Protein AF-0000000078790549 (afdb_homodimer)

Secondary structure (DSSP, 8-state):
-------EEEEEEE--TTS-HHHHHHHHHHHSTTEEEEEGGGGGEEES---SHHHHHHHHHHHHHHHHHHHH-TT--EEEEE----SHHHHHHHHHTS--TTEEEEEEEE---HHHHHHHHHHHHHTTS--TTHHHHHHHHGGGGGGSSSEEE--TT--HHHHHHHHHTTT-/-------EEEEEEE--TTS-HHHHHHHHHHHSTTEEEEEGGGGGEEES---SHHHHHHHHHHHHHHHHHHHH-TT--EEEEE----SHHHHHHHHHTS--TTEEEEEEEE---HHHHHHHHHHHHHTTS--TTHHHHHHHHGGGGGGSSSEEE--TT--HHHHHHHHHTTT-

Sequence (344 aa):
MEMTSVTKTLYLIGGPMGAGKTAVSEQLVKRLPQAVMLDGDWCWAMDPFVVNDATKAMVMDNIHHLLNAFIQAPDLINIVFCWVMDEQEIIDDVLGGLMLKNVQVVNVSLMPSAEKLKRNITADIHAGIRTADAIPKAIARLPKYTTVNSTKLDTTALVPAQTAAMISKLSHMEMTSVTKTLYLIGGPMGAGKTAVSEQLVKRLPQAVMLDGDWCWAMDPFVVNDATKAMVMDNIHHLLNAFIQAPDLINIVFCWVMDEQEIIDDVLGGLMLKNVQVVNVSLMPSAEKLKRNITADIHAGIRTADAIPKAIARLPKYTTVNSTKLDTTALVPAQTAAMISKLSH

pLDDT: mean 94.46, std 10.3, range [27.98, 98.94]

Solvent-accessible surface area (backbone atoms only — not comparable to full-atom values): 18366 Å² total; per-residue (Å²): 129,77,77,76,76,72,71,26,39,37,36,39,36,22,31,41,70,48,48,44,44,67,58,20,49,57,39,31,26,69,69,40,70,35,11,30,45,42,54,57,63,64,54,64,43,39,27,73,77,70,87,47,73,68,50,50,51,49,34,51,51,41,49,30,51,48,53,38,52,48,69,67,33,87,79,43,40,31,40,36,38,29,41,80,48,51,41,50,64,55,51,49,56,53,56,70,61,43,82,54,82,67,44,45,76,45,44,35,29,41,46,46,43,65,66,50,28,45,54,46,39,50,53,34,34,76,70,68,77,45,59,81,74,50,46,67,56,23,54,69,40,52,69,40,45,74,74,27,92,45,51,76,39,77,40,58,90,48,54,42,62,57,50,20,55,56,55,68,53,64,85,104,129,76,77,76,76,72,71,27,38,39,35,37,37,21,30,42,70,49,49,44,46,68,58,20,50,57,41,31,27,70,68,42,70,37,11,29,45,42,53,57,62,63,54,65,42,39,26,74,77,69,86,47,75,67,50,50,52,48,32,51,51,42,48,30,50,49,53,38,52,48,70,66,34,87,80,42,40,31,40,37,38,27,43,80,49,51,43,52,64,54,52,50,57,55,55,70,59,45,82,53,80,66,44,46,76,46,46,36,30,43,44,45,42,65,67,50,27,45,52,44,41,50,53,34,33,76,71,68,75,46,60,80,73,49,45,66,56,22,53,68,40,52,68,39,44,72,73,29,92,47,49,77,38,75,41,60,89,48,53,42,61,57,49,19,55,57,54,68,54,66,84,104

Organism: Lacticaseibacillus rhamnosus (strain LMS2-1) (NCBI:txid525361)

Nearest PDB structures (foldseek):
  2yvu-assembly1_A  TM=6.588E-01  e=3.754E-07  Aeropyrum pernix K1
  2yvu-assembly1_B  TM=6.763E-01  e=1.676E-06  Aeropyrum pernix K1
  3adb-assembly1_B  TM=7.154E-01  e=4.011E-06  Methanocaldococcus jannaschii DSM 2661
  4xrp-assembly1_D  TM=7.872E-01  e=1.791E-05  Capnocytophaga gingivalis ATCC 33624
  2ofw-assembly1_A  TM=6.366E-01  e=1.087E-05  Homo sapiens

Radius of gyration: 20.37 Å; Cα contacts (8 Å, |Δi|>4): 601; chains: 2; bounding box: 54×51×54 Å

Structure (mmCIF, N/CA/C/O backbone):
data_AF-0000000078790549-model_v1
#
loop_
_entity.id
_entity.type
_entity.pdbx_description
1 polymer 'Nucleotide kinase'
#
loop_
_atom_site.group_PDB
_atom_site.id
_atom_site.type_symbol
_atom_site.label_atom_id
_atom_site.label_alt_id
_atom_site.label_comp_id
_atom_site.label_asym_id
_atom_site.label_entity_id
_atom_site.label_seq_id
_atom_site.pdbx_PDB_ins_code
_atom_site.Cartn_x
_atom_site.Cartn_y
_atom_site.Cartn_z
_atom_site.occupancy
_atom_site.B_iso_or_equiv
_atom_site.auth_seq_id
_atom_site.auth_comp_id
_atom_site.auth_asym_id
_atom_site.auth_atom_id
_atom_site.pdbx_PDB_model_num
ATOM 1 N N . MET A 1 1 ? -30.297 21.5 -10.648 1 27.98 1 MET A N 1
ATOM 2 C CA . MET A 1 1 ? -29.875 21.109 -9.305 1 27.98 1 MET A CA 1
ATOM 3 C C . MET A 1 1 ? -28.359 21.109 -9.18 1 27.98 1 MET A C 1
ATOM 5 O O . MET A 1 1 ? -27.672 20.406 -9.922 1 27.98 1 MET A O 1
ATOM 9 N N . GLU A 1 2 ? -27.688 22.172 -8.859 1 36 2 GLU A N 1
ATOM 10 C CA . GLU A 1 2 ? -26.25 22.484 -8.859 1 36 2 GLU A CA 1
ATOM 11 C C . GLU A 1 2 ? -25.453 21.359 -8.195 1 36 2 GLU A C 1
ATOM 13 O O . GLU A 1 2 ? -25.75 20.969 -7.07 1 36 2 GLU A O 1
ATOM 18 N N . MET A 1 3 ? -25.078 20.312 -8.758 1 39.81 3 MET A N 1
ATOM 19 C CA . MET A 1 3 ? -24.375 19.219 -8.102 1 39.81 3 MET A CA 1
ATOM 20 C C . MET A 1 3 ? -23.5 19.75 -6.969 1 39.81 3 MET A C 1
ATOM 22 O O . MET A 1 3 ? -22.562 20.516 -7.207 1 39.81 3 MET A O 1
ATOM 26 N N . THR A 1 4 ? -23.891 20.297 -5.891 1 45.5 4 THR A N 1
ATOM 27 C CA . THR A 1 4 ? -23.219 20.906 -4.75 1 45.5 4 THR A CA 1
ATOM 28 C C . THR A 1 4 ? -21.844 20.281 -4.52 1 45.5 4 THR A C 1
ATOM 30 O O . THR A 1 4 ? -21.75 19.094 -4.191 1 45.5 4 THR A O 1
ATOM 33 N N . SER A 1 5 ? -20.797 20.594 -5.359 1 61.81 5 SER A N 1
ATOM 34 C CA . SER A 1 5 ? -19.422 20.109 -5.449 1 61.81 5 SER A CA 1
ATOM 35 C C . SER A 1 5 ? -18.781 20.016 -4.066 1 61.81 5 SER A C 1
ATOM 37 O O . SER A 1 5 ? -18.625 21.031 -3.379 1 61.81 5 SER A O 1
ATOM 39 N N . VAL A 1 6 ? -19.094 18.953 -3.307 1 72.56 6 VAL A N 1
ATOM 40 C CA . VAL A 1 6 ? -18.578 18.719 -1.962 1 72.56 6 VAL A CA 1
ATOM 41 C C . VAL A 1 6 ? -17.078 19 -1.917 1 72.56 6 VAL A C 1
ATOM 43 O O . VAL A 1 6 ? -16.328 18.531 -2.773 1 72.56 6 VAL A O 1
ATOM 46 N N . THR A 1 7 ? -16.766 20.047 -1.111 1 90.62 7 THR A N 1
ATOM 47 C CA . THR A 1 7 ? -15.359 20.344 -0.915 1 90.62 7 THR A CA 1
ATOM 48 C C . THR A 1 7 ? -14.633 19.156 -0.296 1 90.62 7 THR A C 1
ATOM 50 O O . THR A 1 7 ? -15.094 18.594 0.706 1 90.62 7 THR A O 1
ATOM 53 N N . LYS A 1 8 ? -13.617 18.688 -0.986 1 96.69 8 LYS A N 1
ATOM 54 C CA . LYS A 1 8 ? -12.82 17.578 -0.473 1 96.69 8 LYS A CA 1
ATOM 55 C C . LYS A 1 8 ? -11.617 18.078 0.309 1 96.69 8 LYS A C 1
ATOM 57 O O . LYS A 1 8 ? -11.234 19.25 0.191 1 96.69 8 LYS A O 1
ATOM 62 N N . THR A 1 9 ? -11.102 17.297 1.177 1 98.25 9 THR A N 1
ATOM 63 C CA . THR A 1 9 ? -9.914 17.641 1.954 1 98.25 9 THR A CA 1
ATOM 64 C C . THR A 1 9 ? -8.797 16.641 1.715 1 98.25 9 THR A C 1
ATOM 66 O O . THR A 1 9 ? -9.031 15.422 1.726 1 98.25 9 THR A O 1
ATOM 69 N N . LEU A 1 10 ? -7.621 17.109 1.41 1 98.69 10 LEU A N 1
ATOM 70 C CA . LEU A 1 10 ? -6.391 16.328 1.332 1 98.69 10 LEU A CA 1
ATOM 71 C C . LEU A 1 10 ? -5.516 16.562 2.557 1 98.69 10 LEU A C 1
ATOM 73 O O . LEU A 1 10 ? -5.086 17.688 2.807 1 98.69 10 LEU A O 1
ATOM 77 N N . TYR A 1 11 ? -5.293 15.523 3.318 1 98.88 11 TYR A N 1
ATOM 78 C CA . TYR A 1 11 ? -4.391 15.578 4.465 1 98.88 11 TYR A CA 1
ATOM 79 C C . TYR A 1 11 ? -3.012 15.047 4.094 1 98.88 11 TYR A C 1
ATOM 81 O O . TYR A 1 11 ? -2.873 13.891 3.676 1 98.88 11 TYR A O 1
ATOM 89 N N . LEU A 1 12 ? -2.043 15.867 4.188 1 98.88 12 LEU A N 1
ATOM 90 C CA . LEU A 1 12 ? -0.652 15.445 4.078 1 98.88 12 LEU A CA 1
ATOM 91 C C . LEU A 1 12 ? -0.05 15.188 5.453 1 98.88 12 LEU A C 1
ATOM 93 O O . LEU A 1 12 ? 0.019 16.094 6.285 1 98.88 12 LEU A O 1
ATOM 97 N N . ILE A 1 13 ? 0.341 13.961 5.684 1 98.88 13 ILE A N 1
ATOM 98 C CA . ILE A 1 13 ? 0.918 13.578 6.965 1 98.88 13 ILE A CA 1
ATOM 99 C C . ILE A 1 13 ? 2.406 13.281 6.797 1 98.88 13 ILE A C 1
ATOM 101 O O . ILE A 1 13 ? 2.783 12.219 6.289 1 98.88 13 ILE A O 1
ATOM 105 N N . GLY A 1 14 ? 3.215 14.219 7.242 1 98.69 14 GLY A N 1
ATOM 106 C CA . GLY A 1 14 ? 4.66 14.07 7.172 1 98.69 14 GLY A CA 1
ATOM 107 C C . GLY A 1 14 ? 5.297 13.758 8.508 1 98.69 14 GLY A C 1
ATOM 108 O O . GLY A 1 14 ? 4.633 13.82 9.547 1 98.69 14 GLY A O 1
ATOM 109 N N . GLY A 1 15 ? 6.535 13.406 8.547 1 98.19 15 GLY A N 1
ATOM 110 C CA . GLY A 1 15 ? 7.355 13.062 9.695 1 98.19 15 GLY A CA 1
ATOM 111 C C . GLY A 1 15 ? 8.438 12.047 9.367 1 98.19 15 GLY A C 1
ATOM 112 O O . GLY A 1 15 ? 8.375 11.375 8.336 1 98.19 15 GLY A O 1
ATOM 113 N N . PRO A 1 16 ? 9.43 11.992 10.219 1 97 16 PRO A N 1
ATOM 114 C CA . PRO A 1 16 ? 10.492 11.016 9.969 1 97 16 PRO A CA 1
ATOM 115 C C . PRO A 1 16 ? 10.023 9.578 10.164 1 97 16 PRO A C 1
ATOM 117 O O . PRO A 1 16 ? 8.898 9.344 10.617 1 97 16 PRO A O 1
ATOM 120 N N . MET A 1 17 ? 10.945 8.664 9.672 1 94.69 17 MET A N 1
ATOM 121 C CA . MET A 1 17 ? 10.688 7.254 9.953 1 94.69 17 MET A CA 1
ATOM 122 C C . MET A 1 17 ? 10.484 7.027 11.445 1 94.69 17 MET A C 1
ATOM 124 O O . MET A 1 17 ? 11.219 7.578 12.266 1 94.69 17 MET A O 1
ATOM 128 N N . GLY A 1 18 ? 9.461 6.242 11.805 1 94.81 18 GLY A N 1
ATOM 129 C CA . GLY A 1 18 ? 9.227 5.961 13.211 1 94.81 18 GLY A CA 1
ATOM 130 C C . GLY A 1 18 ? 8.312 6.969 13.883 1 94.81 18 GLY A C 1
ATOM 131 O O . GLY A 1 18 ? 7.93 6.793 15.039 1 94.81 18 GLY A O 1
ATOM 132 N N . ALA A 1 19 ? 7.91 8.031 13.164 1 97.44 19 ALA A N 1
ATOM 133 C CA . ALA A 1 19 ? 7.105 9.102 13.75 1 97.44 19 ALA A CA 1
ATOM 134 C C . ALA A 1 19 ? 5.652 8.664 13.922 1 97.44 19 ALA A C 1
ATOM 136 O O . ALA A 1 19 ? 4.867 9.336 14.586 1 97.44 19 ALA A O 1
ATOM 137 N N . GLY A 1 20 ? 5.23 7.535 13.289 1 96.75 20 GLY A N 1
ATOM 138 C CA . GLY A 1 20 ? 3.871 7.035 13.43 1 96.75 20 GLY A CA 1
ATOM 139 C C . GLY A 1 20 ? 2.959 7.477 12.297 1 96.75 20 GLY A C 1
ATOM 140 O O . GLY A 1 20 ? 1.736 7.48 12.445 1 96.75 20 GLY A O 1
ATOM 141 N N . LYS A 1 21 ? 3.492 7.879 11.164 1 98.06 21 LYS A N 1
ATOM 142 C CA . LYS A 1 21 ? 2.711 8.391 10.039 1 98.06 21 LYS A CA 1
ATOM 143 C C . LYS A 1 21 ? 1.645 7.391 9.609 1 98.06 21 LYS A C 1
ATOM 145 O O . LYS A 1 21 ? 0.466 7.734 9.5 1 98.06 21 LYS A O 1
ATOM 150 N N . THR A 1 22 ? 2.109 6.137 9.367 1 96.69 22 THR A N 1
ATOM 151 C CA . THR A 1 22 ? 1.198 5.098 8.898 1 96.69 22 THR A CA 1
ATOM 152 C C . THR A 1 22 ? 0.121 4.812 9.938 1 96.69 22 THR A C 1
ATOM 154 O O . THR A 1 22 ? -1.069 4.793 9.617 1 96.69 22 THR A O 1
ATOM 157 N N . ALA A 1 23 ? 0.497 4.629 11.195 1 95.88 23 ALA A N 1
ATOM 158 C CA . ALA A 1 23 ? -0.445 4.332 12.266 1 95.88 23 ALA A CA 1
ATOM 159 C C . ALA A 1 23 ? -1.456 5.465 12.438 1 95.88 23 ALA A C 1
ATOM 161 O O . ALA A 1 23 ? -2.656 5.215 12.578 1 95.88 23 ALA A O 1
ATOM 162 N N . VAL A 1 24 ? -0.973 6.723 12.422 1 98.44 24 VAL A N 1
ATOM 163 C CA . VAL A 1 24 ? -1.846 7.887 12.562 1 98.44 24 VAL A CA 1
ATOM 164 C C . VAL A 1 24 ? -2.801 7.961 11.375 1 98.44 24 VAL A C 1
ATOM 166 O O . VAL A 1 24 ? -3.996 8.211 11.547 1 98.44 24 VAL A O 1
ATOM 169 N N . SER A 1 25 ? -2.314 7.789 10.18 1 98.69 25 SER A N 1
ATOM 170 C CA . SER A 1 25 ? -3.137 7.848 8.977 1 98.69 25 SER A CA 1
ATOM 171 C C . SER A 1 25 ? -4.238 6.793 9.008 1 98.69 25 SER A C 1
ATOM 173 O O . SER A 1 25 ? -5.375 7.062 8.602 1 98.69 25 SER A O 1
ATOM 175 N N . GLU A 1 26 ? -3.865 5.586 9.469 1 97.06 26 GLU A N 1
ATOM 176 C CA . GLU A 1 26 ? -4.852 4.52 9.602 1 97.06 26 GLU A CA 1
ATOM 177 C C . GLU A 1 26 ? -5.977 4.918 10.547 1 97.06 26 GLU A C 1
ATOM 179 O O . GLU A 1 26 ? -7.152 4.664 10.273 1 97.06 26 GLU A O 1
ATOM 184 N N . GLN A 1 27 ? -5.641 5.527 11.664 1 97.5 27 GLN A N 1
ATOM 185 C CA . GLN A 1 27 ? -6.645 5.992 12.609 1 97.5 27 GLN A CA 1
ATOM 186 C C . GLN A 1 27 ? -7.457 7.148 12.031 1 97.5 27 GLN A C 1
ATOM 188 O O . GLN A 1 27 ? -8.656 7.25 12.273 1 97.5 27 GLN A O 1
ATOM 193 N N . LEU A 1 28 ? -6.793 8.031 11.289 1 98.5 28 LEU A N 1
ATOM 194 C CA . LEU A 1 28 ? -7.461 9.18 10.695 1 98.5 28 LEU A CA 1
ATOM 195 C C . LEU A 1 28 ? -8.531 8.742 9.703 1 98.5 28 LEU A C 1
ATOM 197 O O . LEU A 1 28 ? -9.641 9.281 9.703 1 98.5 28 LEU A O 1
ATOM 201 N N . VAL A 1 29 ? -8.227 7.762 8.867 1 98.12 29 VAL A N 1
ATOM 202 C CA . VAL A 1 29 ? -9.148 7.25 7.859 1 98.12 29 VAL A CA 1
ATOM 203 C C . VAL A 1 29 ? -10.383 6.668 8.547 1 98.12 29 VAL A C 1
ATOM 205 O O . VAL A 1 29 ? -11.5 6.785 8.031 1 98.12 29 VAL A O 1
ATOM 208 N N . LYS A 1 30 ? -10.203 6.066 9.68 1 96.25 30 LYS A N 1
ATOM 209 C CA . LYS A 1 30 ? -11.328 5.504 10.422 1 96.25 30 LYS A CA 1
ATOM 210 C C . LYS A 1 30 ? -12.188 6.605 11.031 1 96.25 30 LYS A C 1
ATOM 212 O O . LYS A 1 30 ? -13.383 6.414 11.258 1 96.25 30 LYS A O 1
ATOM 217 N N . ARG A 1 31 ? -11.594 7.703 11.289 1 97.25 31 ARG A N 1
ATOM 218 C CA . ARG A 1 31 ? -12.25 8.797 12 1 97.25 31 ARG A CA 1
ATOM 219 C C . ARG A 1 31 ? -12.984 9.711 11.023 1 97.25 31 ARG A C 1
ATOM 221 O O . ARG A 1 31 ? -14.039 10.258 11.359 1 97.25 31 ARG A O 1
ATOM 228 N N . LEU A 1 32 ? -12.508 9.969 9.844 1 97.94 32 LEU A N 1
ATOM 229 C CA . LEU A 1 32 ? -13.055 10.898 8.859 1 97.94 32 LEU A CA 1
ATOM 230 C C . LEU A 1 32 ? -14.117 10.219 8 1 97.94 32 LEU A C 1
ATOM 232 O O . LEU A 1 32 ? -14 9.039 7.676 1 97.94 32 LEU A O 1
ATOM 236 N N . PRO A 1 33 ? -15.125 10.938 7.684 1 96.75 33 PRO A N 1
ATOM 237 C CA . PRO A 1 33 ? -16.141 10.352 6.797 1 96.75 33 PRO A CA 1
ATOM 238 C C . PRO A 1 33 ? -15.609 10.102 5.387 1 96.75 33 PRO A C 1
ATOM 240 O O . PRO A 1 33 ? -14.914 10.953 4.824 1 96.75 33 PRO A O 1
ATOM 243 N N . GLN A 1 34 ? -15.945 8.938 4.754 1 97.62 34 GLN A N 1
ATOM 244 C CA . GLN A 1 34 ? -15.633 8.625 3.365 1 97.62 34 GLN A CA 1
ATOM 245 C C . GLN A 1 34 ? -14.172 8.914 3.053 1 97.62 34 GLN A C 1
ATOM 247 O O . GLN A 1 34 ? -13.867 9.742 2.188 1 97.62 34 GLN A O 1
ATOM 252 N N . ALA A 1 35 ? -13.289 8.219 3.729 1 98.69 35 ALA A N 1
ATOM 253 C CA . ALA A 1 35 ? -11.859 8.539 3.678 1 98.69 35 ALA A CA 1
ATOM 254 C C . ALA A 1 35 ? -11.07 7.426 2.998 1 98.69 35 ALA A C 1
ATOM 256 O O . ALA A 1 35 ? -11.523 6.277 2.943 1 98.69 35 ALA A O 1
ATOM 257 N N . VAL A 1 36 ? -9.961 7.746 2.479 1 98.81 36 VAL A N 1
ATOM 258 C CA . VAL A 1 36 ? -9.016 6.82 1.864 1 98.81 36 VAL A CA 1
ATOM 259 C C . VAL A 1 36 ? -7.586 7.238 2.207 1 98.81 36 VAL A C 1
ATOM 261 O O . VAL A 1 36 ? -7.312 8.422 2.43 1 98.81 36 VAL A O 1
ATOM 264 N N . MET A 1 37 ? -6.699 6.27 2.289 1 98.75 37 MET A N 1
ATOM 265 C CA . MET A 1 37 ? -5.312 6.641 2.547 1 98.75 37 MET A CA 1
ATOM 266 C C . MET A 1 37 ? -4.398 6.129 1.439 1 98.75 37 MET A C 1
ATOM 268 O O . MET A 1 37 ? -4.707 5.133 0.782 1 98.75 37 MET A O 1
ATOM 272 N N . LEU A 1 38 ? -3.33 6.805 1.226 1 98.94 38 LEU A N 1
ATOM 273 C CA . LEU A 1 38 ? -2.184 6.398 0.42 1 98.94 38 LEU A CA 1
ATOM 274 C C . LEU A 1 38 ? -0.883 6.59 1.19 1 98.94 38 LEU A C 1
ATOM 276 O O . LEU A 1 38 ? -0.629 7.672 1.729 1 98.94 38 LEU A O 1
ATOM 280 N N . ASP A 1 39 ? -0.145 5.566 1.369 1 98.75 39 ASP A N 1
ATOM 281 C CA . ASP A 1 39 ? 1.229 5.648 1.854 1 98.75 39 ASP A CA 1
ATOM 282 C C . ASP A 1 39 ? 2.219 5.715 0.691 1 98.75 39 ASP A C 1
ATOM 284 O O . ASP A 1 39 ? 2.254 4.82 -0.154 1 98.75 39 ASP A O 1
ATOM 288 N N . GLY A 1 40 ? 2.98 6.738 0.618 1 98.69 40 GLY A N 1
ATOM 289 C CA . GLY A 1 40 ? 3.904 6.941 -0.487 1 98.69 40 GLY A CA 1
ATOM 290 C C . GLY A 1 40 ? 4.84 5.77 -0.706 1 98.69 40 GLY A C 1
ATOM 291 O O . GLY A 1 40 ? 5.285 5.523 -1.829 1 98.69 40 GLY A O 1
ATOM 292 N N . ASP A 1 41 ? 5.16 5.035 0.333 1 97.06 41 ASP A N 1
ATOM 293 C CA . ASP A 1 41 ? 6.066 3.893 0.246 1 97.06 41 ASP A CA 1
ATOM 294 C C . ASP A 1 41 ? 5.453 2.768 -0.584 1 97.06 41 ASP A C 1
ATOM 296 O O . ASP A 1 41 ? 6.176 1.954 -1.164 1 97.06 41 ASP A O 1
ATOM 300 N N . TRP A 1 42 ? 4.082 2.68 -0.61 1 98.19 42 TRP A N 1
ATOM 301 C CA . TRP A 1 42 ? 3.387 1.643 -1.364 1 98.19 42 TRP A CA 1
ATOM 302 C C . TRP A 1 42 ? 3.619 1.809 -2.861 1 98.19 42 TRP A C 1
ATOM 304 O O . TRP A 1 42 ? 3.43 0.866 -3.635 1 98.19 42 TRP A O 1
ATOM 314 N N . CYS A 1 43 ? 4.043 2.965 -3.266 1 98.75 43 CYS A N 1
ATOM 315 C CA . CYS A 1 43 ? 4.082 3.312 -4.68 1 98.75 43 CYS A CA 1
ATOM 316 C C . CYS A 1 43 ? 5.391 2.857 -5.316 1 98.75 43 CYS A C 1
ATOM 318 O O . CYS A 1 43 ? 5.566 2.965 -6.531 1 98.75 43 CYS A O 1
ATOM 320 N N . TRP A 1 44 ? 6.32 2.373 -4.555 1 98.06 44 TRP A N 1
ATOM 321 C CA . TRP A 1 44 ? 7.594 1.854 -5.043 1 98.06 44 TRP A CA 1
ATOM 322 C C . TRP A 1 44 ? 8.203 0.878 -4.043 1 98.06 44 TRP A C 1
ATOM 324 O O . TRP A 1 44 ? 9.375 1.003 -3.68 1 98.06 44 TRP A O 1
ATOM 334 N N . ALA A 1 45 ? 7.453 -0.067 -3.543 1 97.75 45 ALA A N 1
ATOM 335 C CA . ALA A 1 45 ? 7.883 -1.08 -2.582 1 97.75 45 ALA A CA 1
ATOM 336 C C . ALA A 1 45 ? 8.836 -2.082 -3.23 1 97.75 45 ALA A C 1
ATOM 338 O O . ALA A 1 45 ? 8.453 -3.229 -3.484 1 97.75 45 ALA A O 1
ATOM 339 N N . MET A 1 46 ? 10.078 -1.734 -3.432 1 97.94 46 MET A N 1
ATOM 340 C CA . MET A 1 46 ? 11.039 -2.51 -4.207 1 97.94 46 MET A CA 1
ATOM 341 C C . MET A 1 46 ? 12.211 -2.957 -3.336 1 97.94 46 MET A C 1
ATOM 343 O O . MET A 1 46 ? 12.445 -2.389 -2.27 1 97.94 46 MET A O 1
ATOM 347 N N . ASP A 1 47 ? 12.883 -3.926 -3.801 1 96.81 47 ASP A N 1
ATOM 348 C CA . ASP A 1 47 ? 14.109 -4.438 -3.195 1 96.81 47 ASP A CA 1
ATOM 349 C C . ASP A 1 47 ? 15.078 -4.934 -4.262 1 96.81 47 ASP A C 1
ATOM 351 O O . ASP A 1 47 ? 14.727 -5.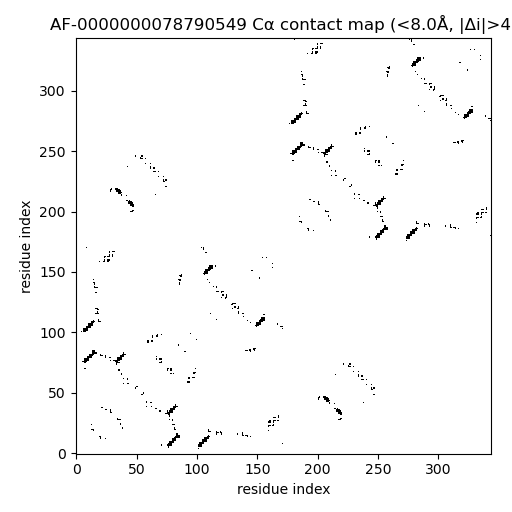781 -5.086 1 96.81 47 ASP A O 1
ATOM 355 N N . PRO A 1 48 ? 16.266 -4.414 -4.281 1 96.38 48 PRO A N 1
ATOM 356 C CA . PRO A 1 48 ? 16.781 -3.328 -3.443 1 96.38 48 PRO A CA 1
ATOM 357 C C . PRO A 1 48 ? 16.078 -1.998 -3.695 1 96.38 48 PRO A C 1
ATOM 359 O O . PRO A 1 48 ? 15.562 -1.771 -4.793 1 96.38 48 PRO A O 1
ATOM 362 N N . PHE A 1 49 ? 16.125 -1.219 -2.734 1 94.38 49 PHE A N 1
ATOM 363 C CA . PHE A 1 49 ? 15.562 0.12 -2.859 1 94.38 49 PHE A CA 1
ATOM 364 C C . PHE A 1 49 ? 16.516 1.042 -3.607 1 94.38 49 PHE A C 1
ATOM 366 O O . PHE A 1 49 ? 17.562 1.416 -3.08 1 94.38 49 PHE A O 1
ATOM 373 N N . VAL A 1 50 ? 16.156 1.462 -4.75 1 95.38 50 VAL A N 1
ATOM 374 C CA . VAL A 1 50 ? 17.016 2.262 -5.625 1 95.38 50 VAL A CA 1
ATOM 375 C C . VAL A 1 50 ? 16.406 3.652 -5.801 1 95.38 50 VAL A C 1
ATOM 377 O O . VAL A 1 50 ? 15.266 3.789 -6.234 1 95.38 50 VAL A O 1
ATOM 380 N N . VAL A 1 51 ? 17.203 4.672 -5.484 1 95.38 51 VAL A N 1
ATOM 381 C CA . VAL A 1 51 ? 16.766 6.055 -5.664 1 95.38 51 VAL A CA 1
ATOM 382 C C . VAL A 1 51 ? 17.609 6.727 -6.742 1 95.38 51 VAL A C 1
ATOM 384 O O . VAL A 1 51 ? 18.797 7.023 -6.516 1 95.38 51 VAL A O 1
ATOM 387 N N . ASN A 1 52 ? 17.094 6.891 -7.836 1 97.12 52 ASN A N 1
ATOM 388 C CA . ASN A 1 52 ? 17.672 7.621 -8.961 1 97.12 52 ASN A CA 1
ATOM 389 C C . ASN A 1 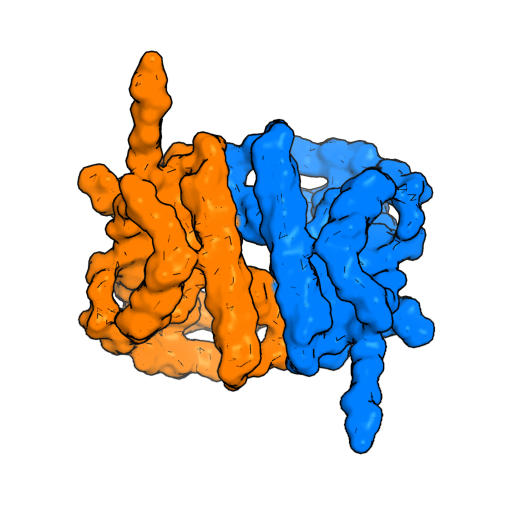52 ? 16.609 8.406 -9.727 1 97.12 52 ASN A C 1
ATOM 391 O O . ASN A 1 52 ? 15.445 8.453 -9.312 1 97.12 52 ASN A O 1
ATOM 395 N N . ASP A 1 53 ? 17.016 9.133 -10.758 1 96.69 53 ASP A N 1
ATOM 396 C CA . ASP A 1 53 ? 16.078 10.016 -11.461 1 96.69 53 ASP A CA 1
ATOM 397 C C . ASP A 1 53 ? 14.883 9.234 -12 1 96.69 53 ASP A C 1
ATOM 399 O O . ASP A 1 53 ? 13.742 9.688 -11.898 1 96.69 53 ASP A O 1
ATOM 403 N N . ALA A 1 54 ? 15.133 8.055 -12.484 1 96.62 54 ALA A N 1
ATOM 404 C CA . ALA A 1 54 ? 14.07 7.246 -13.078 1 96.62 54 ALA A CA 1
ATOM 405 C C . ALA A 1 54 ? 13.07 6.793 -12.016 1 96.62 54 ALA A C 1
ATOM 407 O O . ALA A 1 54 ? 11.859 6.914 -12.203 1 96.62 54 ALA A O 1
ATOM 408 N N . THR A 1 55 ? 13.594 6.281 -10.906 1 97.56 55 THR A N 1
ATOM 409 C CA . THR A 1 55 ? 12.703 5.781 -9.875 1 97.56 55 THR A CA 1
ATOM 410 C C . THR A 1 55 ? 11.984 6.934 -9.18 1 97.56 55 THR A C 1
ATOM 412 O O . THR A 1 55 ? 10.836 6.793 -8.75 1 97.56 55 THR A O 1
ATOM 415 N N . LYS A 1 56 ? 12.602 8.086 -9.062 1 97.5 56 LYS A N 1
ATOM 416 C CA . LYS A 1 56 ? 11.945 9.266 -8.516 1 97.5 56 LYS A CA 1
ATOM 417 C C . LYS A 1 56 ? 10.773 9.703 -9.398 1 97.5 56 LYS A C 1
ATOM 419 O O . LYS A 1 56 ? 9.695 10.008 -8.891 1 97.5 56 LYS A O 1
ATOM 424 N N . ALA A 1 57 ? 11.039 9.734 -10.641 1 97.94 57 ALA A N 1
ATOM 425 C CA . ALA A 1 57 ? 9.977 10.102 -11.57 1 97.94 57 ALA A CA 1
ATOM 426 C C . ALA A 1 57 ? 8.82 9.109 -11.508 1 97.94 57 ALA A C 1
ATOM 428 O O . ALA A 1 57 ? 7.652 9.508 -11.508 1 97.94 57 ALA A O 1
ATOM 429 N N . MET A 1 58 ? 9.133 7.867 -11.445 1 98.25 58 MET A N 1
ATOM 430 C CA . MET A 1 58 ? 8.125 6.812 -11.391 1 98.25 58 MET A CA 1
ATOM 431 C C . MET A 1 58 ? 7.246 6.965 -10.148 1 98.25 58 MET A C 1
ATOM 433 O O . MET A 1 58 ? 6.02 6.969 -10.25 1 98.25 58 MET A O 1
ATOM 437 N N . VAL A 1 59 ? 7.887 7.066 -9.023 1 98.62 59 VAL A N 1
ATOM 438 C CA . VAL A 1 59 ? 7.113 7.109 -7.785 1 98.62 59 VAL A CA 1
ATOM 439 C C . VAL A 1 59 ? 6.25 8.367 -7.758 1 98.62 59 VAL A C 1
ATOM 441 O O . VAL A 1 59 ? 5.105 8.336 -7.297 1 98.62 59 VAL A O 1
ATOM 444 N N . MET A 1 60 ? 6.746 9.484 -8.195 1 98.69 60 MET A N 1
ATOM 445 C CA . MET A 1 60 ? 5.957 10.719 -8.219 1 98.69 60 MET A CA 1
ATOM 446 C C . MET A 1 60 ? 4.758 10.578 -9.148 1 98.69 60 MET A C 1
ATOM 448 O O . MET A 1 60 ? 3.65 11 -8.812 1 98.69 60 MET A O 1
ATOM 452 N N . ASP A 1 61 ? 4.984 9.977 -10.281 1 98.81 61 ASP A N 1
ATOM 453 C CA . ASP A 1 61 ? 3.893 9.734 -11.219 1 98.81 61 ASP A CA 1
ATOM 454 C C . ASP A 1 61 ? 2.846 8.805 -10.609 1 98.81 61 ASP A C 1
ATOM 456 O O . ASP A 1 61 ? 1.644 9.023 -10.781 1 98.81 61 ASP A O 1
ATOM 460 N N . ASN A 1 62 ? 3.281 7.75 -9.969 1 98.88 62 ASN A N 1
ATOM 461 C CA . ASN A 1 62 ? 2.377 6.832 -9.289 1 98.88 62 ASN A CA 1
ATOM 462 C C . ASN A 1 62 ? 1.552 7.547 -8.219 1 98.88 62 ASN A C 1
ATOM 464 O O . ASN A 1 62 ? 0.335 7.367 -8.148 1 98.88 62 ASN A O 1
ATOM 468 N N . ILE A 1 63 ? 2.209 8.383 -7.406 1 98.94 63 ILE A N 1
ATOM 469 C CA . ILE A 1 63 ? 1.554 9.141 -6.348 1 98.94 63 ILE A CA 1
ATOM 470 C C . ILE A 1 63 ? 0.52 10.094 -6.953 1 98.94 63 ILE A C 1
ATOM 472 O O . ILE A 1 63 ? -0.628 10.133 -6.504 1 98.94 63 ILE A O 1
ATOM 476 N N . HIS A 1 64 ? 0.918 10.805 -7.984 1 98.94 64 HIS A N 1
ATOM 477 C CA . HIS A 1 64 ? -0.004 11.727 -8.633 1 98.94 64 HIS A CA 1
ATOM 478 C C . HIS A 1 64 ? -1.233 10.992 -9.164 1 98.94 64 HIS A C 1
ATOM 480 O O . HIS A 1 64 ? -2.361 11.461 -8.992 1 98.94 64 HIS A O 1
ATOM 486 N N . HIS A 1 65 ? -1.006 9.891 -9.797 1 98.88 65 HIS A N 1
ATOM 487 C CA . HIS A 1 65 ? -2.123 9.156 -10.375 1 98.88 65 HIS A CA 1
ATOM 488 C C . HIS A 1 65 ? -3.109 8.711 -9.297 1 98.88 65 HIS A C 1
ATOM 490 O O . HIS A 1 65 ? -4.312 8.961 -9.406 1 98.88 65 HIS A O 1
ATOM 496 N N . LEU A 1 66 ? -2.602 8.086 -8.289 1 98.88 66 LEU A N 1
ATOM 497 C CA . LEU A 1 66 ? -3.473 7.547 -7.25 1 98.88 66 LEU A CA 1
ATOM 498 C C . LEU A 1 66 ? -4.203 8.664 -6.512 1 98.88 66 LEU A C 1
ATOM 500 O O . LEU A 1 66 ? -5.414 8.586 -6.297 1 98.88 66 LEU A O 1
ATOM 504 N N . LEU A 1 67 ? -3.502 9.695 -6.105 1 98.88 67 LEU A N 1
ATOM 505 C CA . LEU A 1 67 ? -4.137 10.789 -5.383 1 98.88 67 LEU A CA 1
ATOM 506 C C . LEU A 1 67 ? -5.188 11.477 -6.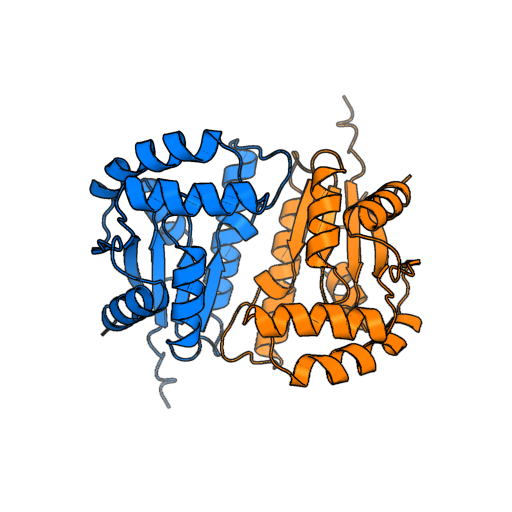25 1 98.88 67 LEU A C 1
ATOM 508 O O . LEU A 1 67 ? -6.273 11.812 -5.766 1 98.88 67 LEU A O 1
ATOM 512 N N . ASN A 1 68 ? -4.906 11.703 -7.52 1 98.81 68 ASN A N 1
ATOM 513 C CA . ASN A 1 68 ? -5.902 12.305 -8.406 1 98.81 68 ASN A CA 1
ATOM 514 C C . ASN A 1 68 ? -7.117 11.391 -8.57 1 98.81 68 ASN A C 1
ATOM 516 O O . ASN A 1 68 ? -8.25 11.867 -8.648 1 98.81 68 ASN A O 1
ATOM 520 N N . ALA A 1 69 ? -6.863 10.078 -8.695 1 98.69 69 ALA A N 1
ATOM 521 C CA . ALA A 1 69 ? -7.977 9.133 -8.766 1 98.69 69 ALA A CA 1
ATOM 522 C C . ALA A 1 69 ? -8.875 9.25 -7.535 1 98.69 69 ALA A C 1
ATOM 524 O O . ALA A 1 69 ? -10.102 9.266 -7.652 1 98.69 69 ALA A O 1
ATOM 525 N N . PHE A 1 70 ? -8.258 9.367 -6.352 1 98.62 70 PHE A N 1
ATOM 526 C CA . PHE A 1 70 ? -9.008 9.492 -5.109 1 98.62 70 PHE A CA 1
ATOM 527 C C . PHE A 1 70 ? -9.758 10.82 -5.062 1 98.62 70 PHE A C 1
ATOM 529 O O . PHE A 1 70 ? -10.922 10.867 -4.66 1 98.62 70 PHE A O 1
ATOM 536 N N . ILE A 1 71 ? -9.094 11.875 -5.434 1 97.94 71 ILE A N 1
ATOM 537 C CA . ILE A 1 71 ? -9.68 13.211 -5.422 1 97.94 71 ILE A CA 1
ATOM 538 C C . ILE A 1 71 ? -10.891 13.258 -6.352 1 97.94 71 ILE A C 1
ATOM 540 O O . ILE A 1 71 ? -11.898 13.898 -6.043 1 97.94 71 ILE A O 1
ATOM 544 N N . GLN A 1 72 ? -10.867 12.539 -7.434 1 97 72 GLN A N 1
ATOM 545 C CA . GLN A 1 72 ? -11.93 12.602 -8.438 1 97 72 GLN A CA 1
ATOM 546 C C . GLN A 1 72 ? -13.047 11.609 -8.109 1 97 72 GLN A C 1
ATOM 548 O O . GLN A 1 72 ? -14.133 11.688 -8.68 1 97 72 GLN A O 1
ATOM 553 N N . ALA A 1 73 ? -12.781 10.648 -7.262 1 96.31 73 ALA A N 1
ATOM 554 C CA . ALA A 1 73 ? -13.758 9.609 -6.953 1 96.31 73 ALA A CA 1
ATOM 555 C C . ALA A 1 73 ? -14.969 10.195 -6.23 1 96.31 73 ALA A C 1
ATOM 557 O O . ALA A 1 73 ? -14.828 10.852 -5.195 1 96.31 73 ALA A O 1
ATOM 558 N N . PRO A 1 74 ? -16.141 9.93 -6.711 1 93.56 74 PRO A N 1
ATOM 559 C CA . PRO A 1 74 ? -17.344 10.539 -6.129 1 93.56 74 PRO A CA 1
ATOM 560 C C . PRO A 1 74 ? -17.625 10.031 -4.715 1 93.56 74 PRO A C 1
ATOM 562 O O . PRO A 1 74 ? -18.234 10.75 -3.91 1 93.56 74 PRO A O 1
ATOM 565 N N . ASP A 1 75 ? -17.156 8.883 -4.363 1 93.94 75 ASP A N 1
ATOM 566 C CA . ASP A 1 75 ? -17.469 8.258 -3.084 1 93.94 75 ASP A CA 1
ATOM 567 C C . ASP A 1 75 ? -16.5 8.695 -1.998 1 93.94 75 ASP A C 1
ATOM 569 O O . ASP A 1 75 ? -16.656 8.336 -0.829 1 93.94 75 ASP A O 1
ATOM 573 N N . LEU A 1 76 ? -15.547 9.547 -2.348 1 97.12 76 LEU A N 1
ATOM 574 C CA . LEU A 1 76 ? -14.5 9.914 -1.402 1 97.12 76 LEU A CA 1
ATOM 575 C C . LEU A 1 76 ? -14.523 11.414 -1.128 1 97.12 76 LEU A C 1
ATOM 577 O O . LEU A 1 76 ? -14.68 12.219 -2.051 1 97.12 76 LEU A O 1
ATOM 581 N N . ILE A 1 77 ? -14.398 11.75 0.158 1 97.25 77 ILE A N 1
ATOM 582 C CA . ILE A 1 77 ? -14.406 13.141 0.584 1 97.25 77 ILE A CA 1
ATOM 583 C C . ILE A 1 77 ? -13.062 13.5 1.222 1 97.25 77 ILE A C 1
ATOM 585 O O . ILE A 1 77 ? -12.539 14.594 1.014 1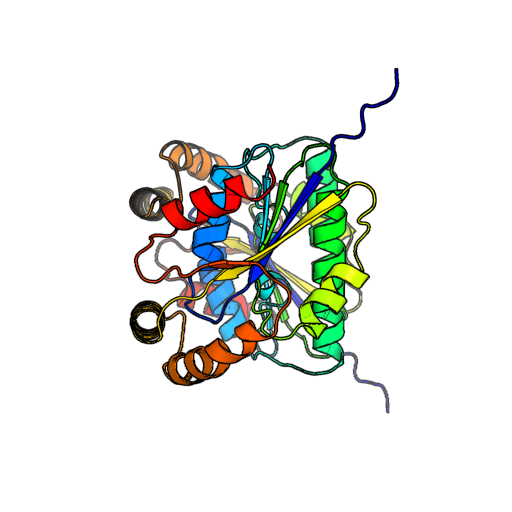 97.25 77 ILE A O 1
ATOM 589 N N . ASN A 1 78 ? -12.484 12.617 2 1 98.44 78 ASN A N 1
ATOM 590 C CA . ASN A 1 78 ? -11.227 12.852 2.707 1 98.44 78 ASN A CA 1
ATOM 591 C C . ASN A 1 78 ? -10.117 11.945 2.191 1 98.44 78 ASN A C 1
ATOM 593 O O . ASN A 1 78 ? -10.258 10.719 2.189 1 98.44 78 ASN A O 1
ATOM 597 N N . ILE A 1 79 ? -9.047 12.547 1.749 1 98.81 79 ILE A N 1
ATOM 598 C CA . ILE A 1 79 ? -7.887 11.828 1.241 1 98.81 79 ILE A CA 1
ATOM 599 C C . ILE A 1 79 ? -6.699 12.039 2.178 1 98.81 79 ILE A C 1
ATOM 601 O O . ILE A 1 79 ? -6.324 13.18 2.467 1 98.81 79 ILE A O 1
ATOM 605 N N . VAL A 1 80 ? -6.133 10.961 2.676 1 98.94 80 VAL A N 1
ATOM 606 C CA . VAL A 1 80 ? -4.984 11.016 3.574 1 98.94 80 VAL A CA 1
ATOM 607 C C . VAL A 1 80 ? -3.744 10.477 2.863 1 98.94 80 VAL A C 1
ATOM 609 O O . VAL A 1 80 ? -3.742 9.344 2.381 1 98.94 80 VAL A O 1
ATOM 612 N N . PHE A 1 81 ? -2.771 11.266 2.736 1 98.94 81 PHE A N 1
ATOM 613 C CA . PHE A 1 81 ? -1.496 10.867 2.15 1 98.94 81 PHE A CA 1
ATOM 614 C C . PHE A 1 81 ? -0.371 10.984 3.174 1 98.94 81 PHE A C 1
ATOM 616 O O . PHE A 1 81 ? -0.153 12.055 3.746 1 98.94 81 PHE A O 1
ATOM 623 N N . CYS A 1 82 ? 0.338 9.867 3.475 1 98.88 82 CYS A N 1
ATOM 624 C CA . CYS A 1 82 ? 1.473 9.945 4.387 1 98.88 82 CYS A CA 1
ATOM 625 C C . CYS A 1 82 ? 2.758 9.5 3.699 1 98.88 82 CYS A C 1
ATOM 627 O O . CYS A 1 82 ? 2.74 8.602 2.859 1 98.88 82 CYS A O 1
ATOM 629 N N . TRP A 1 83 ? 3.797 10.188 3.99 1 98.62 83 TRP A N 1
ATOM 630 C CA . TRP A 1 83 ? 5.109 9.961 3.395 1 98.62 83 TRP A CA 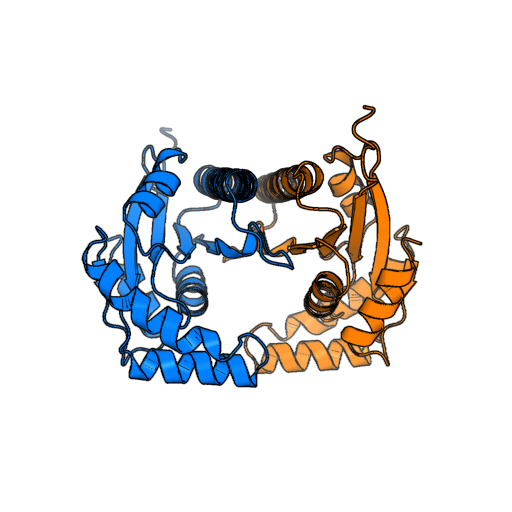1
ATOM 631 C C . TRP A 1 83 ? 6.184 10.766 4.121 1 98.62 83 TRP A C 1
ATOM 633 O O . TRP A 1 83 ? 5.871 11.656 4.91 1 98.62 83 TRP A O 1
ATOM 643 N N . VAL A 1 84 ? 7.453 10.352 3.949 1 97.75 84 VAL A N 1
ATOM 644 C CA . VAL A 1 84 ? 8.531 11.188 4.453 1 97.75 84 VAL A CA 1
ATOM 645 C C . VAL A 1 84 ? 8.672 12.43 3.578 1 97.75 84 VAL A C 1
ATOM 647 O O . VAL A 1 84 ? 9.164 12.352 2.449 1 97.75 84 VAL A O 1
ATOM 650 N N . MET A 1 85 ? 8.188 13.531 4.055 1 98.19 85 MET A N 1
ATOM 651 C CA . MET A 1 85 ? 8.203 14.82 3.367 1 98.19 85 MET A CA 1
ATOM 652 C C . MET A 1 85 ? 8.945 15.867 4.188 1 98.19 85 MET A C 1
ATOM 654 O O . MET A 1 85 ? 8.344 16.828 4.664 1 98.19 85 MET A O 1
ATOM 658 N N . ASP A 1 86 ? 10.281 15.625 4.258 1 98.06 86 ASP A N 1
ATOM 659 C CA . ASP A 1 86 ? 11.109 16.422 5.168 1 98.06 86 ASP A CA 1
ATOM 660 C C . ASP A 1 86 ? 11.672 17.641 4.465 1 98.06 86 ASP A C 1
ATOM 662 O O . ASP A 1 86 ? 12.43 18.422 5.062 1 98.06 86 ASP A O 1
ATOM 666 N N . GLU A 1 87 ? 11.359 17.859 3.215 1 98 87 GLU A N 1
ATOM 667 C CA . GLU A 1 87 ? 11.711 19.062 2.449 1 98 87 GLU A CA 1
ATOM 668 C C . GLU A 1 87 ? 10.484 19.672 1.782 1 98 87 GLU A C 1
ATOM 670 O O . GLU A 1 87 ? 9.625 18.938 1.269 1 98 87 GLU A O 1
ATOM 675 N N . GLN A 1 88 ? 10.453 20.984 1.756 1 98.38 88 GLN A N 1
ATOM 676 C CA . GLN A 1 88 ? 9.32 21.672 1.161 1 98.38 88 GLN A CA 1
ATOM 677 C C . GLN A 1 88 ? 9.156 21.312 -0.312 1 98.38 88 GLN A C 1
ATOM 679 O O . GLN A 1 88 ? 8.039 21.219 -0.815 1 98.38 88 GLN A O 1
ATOM 684 N N . GLU A 1 89 ? 10.242 21.078 -0.94 1 98.12 89 GLU A N 1
ATOM 685 C CA . GLU A 1 89 ? 10.227 20.734 -2.363 1 98.12 89 GLU A CA 1
ATOM 686 C C . GLU A 1 89 ? 9.453 19.453 -2.623 1 98.12 89 GLU A C 1
ATOM 688 O O . GLU A 1 89 ? 8.805 19.312 -3.66 1 98.12 89 GLU A O 1
ATOM 693 N N . ILE A 1 90 ? 9.555 18.516 -1.757 1 98.12 90 ILE A N 1
ATOM 694 C CA . ILE A 1 90 ? 8.844 17.25 -1.912 1 98.12 90 ILE A CA 1
ATOM 695 C C . ILE A 1 90 ? 7.336 17.5 -1.875 1 98.12 90 ILE A C 1
ATOM 697 O O . ILE A 1 90 ? 6.598 16.984 -2.715 1 98.12 90 ILE A O 1
ATOM 701 N N . ILE A 1 91 ? 6.859 18.297 -0.968 1 98.62 91 ILE A N 1
ATOM 702 C CA . ILE A 1 91 ? 5.449 18.625 -0.827 1 98.62 91 ILE A CA 1
ATOM 703 C C . ILE A 1 91 ? 4.973 19.391 -2.064 1 98.62 91 ILE A C 1
ATOM 705 O O . ILE A 1 91 ? 3.914 19.094 -2.617 1 98.62 91 ILE A O 1
ATOM 709 N N . ASP A 1 92 ? 5.801 20.344 -2.471 1 98.56 92 ASP A N 1
ATOM 710 C CA . ASP A 1 92 ? 5.469 21.109 -3.666 1 98.56 92 ASP A CA 1
ATOM 711 C C . ASP A 1 92 ? 5.348 20.203 -4.887 1 98.56 92 ASP A C 1
ATOM 713 O O . ASP A 1 92 ? 4.457 20.375 -5.719 1 98.56 92 ASP A O 1
ATOM 717 N N . ASP A 1 93 ? 6.273 19.266 -5.004 1 98.5 93 ASP A N 1
ATOM 718 C CA . ASP A 1 93 ? 6.238 18.297 -6.105 1 98.5 93 ASP A CA 1
ATOM 719 C C . ASP A 1 93 ? 4.965 17.453 -6.059 1 98.5 93 ASP A C 1
ATOM 721 O O . ASP A 1 93 ? 4.332 17.219 -7.086 1 98.5 93 ASP A O 1
ATOM 725 N N . VAL A 1 94 ? 4.578 17 -4.906 1 98.69 94 VAL A N 1
ATOM 726 C CA . VAL A 1 94 ? 3.357 16.219 -4.754 1 98.69 94 VAL A CA 1
ATOM 727 C C . VAL A 1 94 ? 2.15 17.062 -5.16 1 98.69 94 VAL A C 1
ATOM 729 O O . VAL A 1 94 ? 1.369 16.656 -6.023 1 98.69 94 VAL A O 1
ATOM 732 N N . LEU A 1 95 ? 2.062 18.234 -4.605 1 98.75 95 LEU A N 1
ATOM 733 C CA . LEU A 1 95 ? 0.896 19.078 -4.836 1 98.75 95 LEU A CA 1
ATOM 734 C C . LEU A 1 95 ? 0.855 19.562 -6.281 1 98.75 95 LEU A C 1
ATOM 736 O O . LEU A 1 95 ? -0.225 19.75 -6.848 1 98.75 95 LEU A O 1
ATOM 740 N N . GLY A 1 96 ? 1.985 19.75 -6.832 1 98.25 96 GLY A N 1
ATOM 741 C CA . GLY A 1 96 ? 2.094 20.328 -8.164 1 98.25 96 GLY A CA 1
ATOM 742 C C . GLY A 1 96 ? 1.455 19.469 -9.234 1 98.25 96 GLY A C 1
ATOM 743 O O . GLY A 1 96 ? 1.095 19.969 -10.305 1 98.25 96 GLY A O 1
ATOM 744 N N . GLY A 1 97 ? 1.276 18.156 -9.055 1 98.25 97 GLY A N 1
ATOM 745 C CA . GLY A 1 97 ? 0.693 17.25 -10.023 1 98.25 97 GLY A CA 1
ATOM 746 C C . GLY A 1 97 ? -0.757 16.906 -9.734 1 98.25 97 GLY A C 1
ATOM 747 O O . GLY A 1 97 ? -1.35 16.062 -10.398 1 98.25 97 GLY A O 1
ATOM 748 N N . LEU A 1 98 ? -1.367 17.594 -8.766 1 98.56 98 LEU A N 1
ATOM 749 C CA . LEU A 1 98 ? -2.711 17.234 -8.328 1 98.56 98 LEU A CA 1
ATOM 750 C C . LEU A 1 98 ? -3.736 18.25 -8.828 1 98.56 98 LEU A C 1
ATOM 752 O O . LEU A 1 98 ? -3.424 19.422 -8.977 1 98.56 98 LEU A O 1
ATOM 756 N N . MET A 1 99 ? -4.895 17.75 -9.148 1 95.94 99 MET A N 1
ATOM 757 C CA . MET A 1 99 ? -6.039 18.594 -9.484 1 95.94 99 MET A CA 1
ATOM 758 C C . MET A 1 99 ? -6.75 19.078 -8.227 1 95.94 99 MET A C 1
ATOM 760 O O . MET A 1 99 ? -7.723 18.453 -7.785 1 95.94 99 MET A O 1
ATOM 764 N N . LEU A 1 100 ? -6.395 20.25 -7.773 1 96 100 LEU A N 1
ATOM 765 C CA . LEU A 1 100 ? -6.773 20.656 -6.422 1 96 100 LEU A CA 1
ATOM 766 C C . LEU A 1 100 ? -7.883 21.703 -6.457 1 96 100 LEU A C 1
ATOM 768 O O . LEU A 1 100 ? -8.172 22.344 -5.445 1 96 100 LEU A O 1
ATOM 772 N N . LYS A 1 101 ? -8.477 21.797 -7.594 1 92 101 LYS A N 1
ATOM 773 C CA . LYS A 1 101 ? -9.617 22.703 -7.617 1 92 101 LYS A CA 1
ATOM 774 C C . LYS A 1 101 ? -10.688 22.281 -6.621 1 92 101 LYS A C 1
ATOM 776 O O . LYS A 1 101 ? -11.133 21.125 -6.637 1 92 101 LYS A O 1
ATOM 781 N N . ASN A 1 102 ? -11.102 23.047 -5.621 1 91.56 102 ASN A N 1
ATOM 782 C CA . ASN A 1 102 ? -12.094 22.812 -4.578 1 91.56 102 ASN A CA 1
ATOM 783 C C . ASN A 1 102 ? -11.633 21.75 -3.596 1 91.56 102 ASN A C 1
ATOM 785 O O . ASN A 1 102 ? -12.43 20.922 -3.143 1 91.56 102 ASN A O 1
ATOM 789 N N . VAL A 1 103 ? -10.383 21.562 -3.443 1 97.06 103 VAL A N 1
ATOM 790 C CA . VAL A 1 103 ? -9.797 20.672 -2.459 1 97.06 103 VAL A CA 1
ATOM 791 C C . VAL A 1 103 ? -9.039 21.469 -1.403 1 97.06 103 VAL A C 1
ATOM 793 O O . VAL A 1 103 ? -8.172 22.281 -1.735 1 97.06 103 VAL A O 1
ATOM 796 N N . GLN A 1 104 ? -9.406 21.312 -0.2 1 97.44 104 GLN A N 1
ATOM 797 C CA . GLN A 1 104 ? -8.656 21.875 0.916 1 97.44 104 GLN A CA 1
ATOM 798 C C . GLN A 1 104 ? -7.465 21 1.279 1 97.44 104 GLN A C 1
ATOM 800 O O . GLN A 1 104 ? -7.586 19.766 1.339 1 97.44 104 GLN A O 1
ATOM 805 N N . VAL A 1 105 ? -6.309 21.672 1.498 1 98.12 105 VAL A N 1
ATOM 806 C CA . VAL A 1 105 ? -5.113 20.922 1.86 1 98.12 105 VAL A CA 1
ATOM 807 C C . VAL A 1 105 ? -4.754 21.188 3.32 1 98.12 105 VAL A C 1
ATOM 809 O O . VAL A 1 105 ? -4.637 22.344 3.734 1 98.12 105 VAL A O 1
ATOM 812 N N . VAL A 1 106 ? -4.656 20.188 4.098 1 98.56 106 VAL A N 1
ATOM 813 C CA . VAL A 1 106 ? -4.164 20.219 5.473 1 98.56 106 VAL A CA 1
ATOM 814 C C . VAL A 1 106 ? -2.803 19.531 5.551 1 98.56 106 VAL A C 1
ATOM 816 O O . VAL A 1 106 ? -2.703 18.312 5.352 1 98.56 106 VAL A O 1
ATOM 819 N N . ASN A 1 107 ? -1.797 20.281 5.781 1 98.69 107 ASN A N 1
ATOM 820 C CA . ASN A 1 107 ? -0.428 19.781 5.828 1 98.69 107 ASN A CA 1
ATOM 821 C C . ASN A 1 107 ? 0.09 19.703 7.262 1 98.69 107 ASN A C 1
ATOM 823 O O . ASN A 1 107 ? 0.238 20.734 7.93 1 98.69 107 ASN A O 1
ATOM 827 N N . VAL A 1 108 ? 0.412 18.469 7.723 1 98.81 108 VAL A N 1
ATOM 828 C CA . VAL A 1 108 ? 0.812 18.25 9.109 1 98.81 108 VAL A CA 1
ATOM 829 C C . VAL A 1 108 ? 2.166 17.531 9.148 1 98.81 108 VAL A C 1
ATOM 831 O O . VAL A 1 108 ? 2.418 16.625 8.367 1 98.81 108 VAL A O 1
ATOM 834 N N . SER A 1 109 ? 3.051 17.938 10.023 1 98.75 109 SER A N 1
ATOM 835 C CA . SER A 1 109 ? 4.285 17.234 10.352 1 98.75 109 SER A CA 1
ATOM 836 C C . SER A 1 109 ? 4.238 16.672 11.766 1 98.75 109 SER A C 1
ATOM 838 O O . SER A 1 109 ? 4.043 17.422 12.734 1 98.75 109 SER A O 1
ATOM 840 N N . LEU A 1 110 ? 4.348 15.398 11.891 1 98.69 110 LEU A N 1
ATOM 841 C CA . LEU A 1 110 ? 4.473 14.766 13.203 1 98.69 110 LEU A CA 1
ATOM 842 C C . LEU A 1 110 ? 5.875 14.961 13.766 1 98.69 110 LEU A C 1
ATOM 844 O O . LEU A 1 110 ? 6.863 14.602 13.125 1 98.69 110 LEU A O 1
ATOM 848 N N . MET A 1 111 ? 5.895 15.477 14.984 1 97.75 111 MET A N 1
ATOM 849 C CA . MET A 1 111 ? 7.168 15.859 15.594 1 97.75 111 MET A CA 1
ATOM 850 C C . MET A 1 111 ? 7.348 15.18 16.938 1 97.75 111 MET A C 1
ATOM 852 O O . MET A 1 111 ? 7.324 15.844 17.984 1 97.75 111 MET A O 1
ATOM 856 N N . PRO A 1 112 ? 7.547 13.883 16.938 1 97.81 112 PRO A N 1
ATOM 857 C CA . PRO A 1 112 ? 7.867 13.234 18.203 1 97.81 112 PRO A CA 1
ATOM 858 C C . PRO A 1 112 ? 9.281 13.539 18.688 1 97.81 112 PRO A C 1
ATOM 860 O O . PRO A 1 112 ? 10.133 13.961 17.891 1 97.81 112 PRO A O 1
ATOM 863 N N . SER A 1 113 ? 9.539 13.266 19.953 1 97.31 113 SER A N 1
ATOM 864 C CA . SER A 1 113 ? 10.891 13.406 20.484 1 97.31 113 SER A CA 1
ATOM 865 C C . SER A 1 113 ? 11.828 12.359 19.891 1 97.31 113 SER A C 1
ATOM 867 O O . SER A 1 113 ? 11.375 11.32 19.406 1 97.31 113 SER A O 1
ATOM 869 N N . ALA A 1 114 ? 13.125 12.641 19.969 1 96.56 114 ALA A N 1
ATOM 870 C CA . ALA A 1 114 ? 14.133 11.672 19.531 1 96.56 114 ALA A CA 1
ATOM 871 C C . ALA A 1 114 ? 14.008 10.367 20.312 1 96.56 114 ALA A C 1
ATOM 873 O O . ALA A 1 114 ? 14.195 9.281 19.75 1 96.56 114 ALA A O 1
ATOM 874 N N . GLU A 1 115 ? 13.695 10.469 21.531 1 96.44 115 GLU A N 1
ATOM 875 C CA . GLU A 1 115 ? 13.547 9.289 22.391 1 96.44 115 GLU A CA 1
ATOM 876 C C . GLU A 1 115 ? 12.391 8.414 21.922 1 96.44 115 GLU A C 1
ATOM 878 O O . GLU A 1 115 ? 12.508 7.188 21.875 1 96.44 115 GLU A O 1
ATOM 883 N N . LYS A 1 116 ? 11.312 9.062 21.641 1 96.06 116 LYS A N 1
ATOM 884 C CA . LYS A 1 116 ? 10.164 8.312 21.141 1 96.06 116 LYS A CA 1
ATOM 885 C C . LYS A 1 116 ? 10.461 7.66 19.797 1 96.06 116 LYS A C 1
ATOM 887 O O . LYS A 1 116 ? 10.078 6.516 19.562 1 96.06 116 LYS A O 1
ATOM 892 N N . LEU A 1 117 ? 11.133 8.336 18.906 1 95.75 117 LEU A N 1
ATOM 893 C CA . LEU A 1 117 ? 11.547 7.77 17.625 1 95.75 117 LEU A CA 1
ATOM 894 C C . LEU A 1 117 ? 12.375 6.504 17.844 1 95.75 117 LEU A C 1
ATOM 896 O O . LEU A 1 117 ? 12.125 5.484 17.188 1 95.75 117 LEU A O 1
ATOM 900 N N . LYS A 1 118 ? 13.305 6.629 18.734 1 95.06 118 LYS A N 1
ATOM 901 C CA . LYS A 1 118 ? 14.195 5.504 19.031 1 95.06 118 LYS A CA 1
ATOM 902 C C . LYS A 1 118 ? 13.398 4.297 19.531 1 95.06 118 LYS A C 1
ATOM 904 O O . LYS A 1 118 ? 13.648 3.166 19.109 1 95.06 118 LYS A O 1
ATOM 909 N N . ARG A 1 119 ? 12.547 4.602 20.406 1 95.69 119 ARG A N 1
ATOM 910 C CA . ARG A 1 119 ? 11.719 3.527 20.938 1 95.69 119 ARG A CA 1
ATOM 911 C C . ARG A 1 119 ? 10.898 2.859 19.844 1 95.69 119 ARG A C 1
ATOM 913 O O . ARG A 1 119 ? 10.852 1.632 19.75 1 95.69 119 ARG A O 1
ATOM 920 N N . ASN A 1 120 ? 10.18 3.672 19.078 1 94 120 ASN A N 1
ATOM 921 C CA . ASN A 1 120 ? 9.336 3.152 18 1 94 120 ASN A CA 1
ATOM 922 C C . ASN A 1 120 ? 10.148 2.34 17 1 94 120 ASN A C 1
ATOM 924 O O . ASN A 1 120 ? 9.742 1.247 16.609 1 94 120 ASN A O 1
ATOM 928 N N . ILE A 1 121 ? 11.305 2.807 16.562 1 93.75 121 ILE A N 1
ATOM 929 C CA . ILE A 1 121 ? 12.125 2.152 15.539 1 93.75 121 ILE A CA 1
ATOM 930 C C . ILE A 1 121 ? 12.727 0.87 16.109 1 93.75 121 ILE A C 1
ATOM 932 O O . ILE A 1 121 ? 12.859 -0.13 15.398 1 93.75 121 ILE A O 1
ATOM 936 N N . THR A 1 122 ? 13.055 0.92 17.406 1 93.25 122 THR A N 1
ATOM 937 C CA . THR A 1 122 ? 13.562 -0.28 18.062 1 93.25 122 THR A CA 1
ATOM 938 C C . THR A 1 122 ? 12.523 -1.395 18.031 1 93.25 122 THR A C 1
ATOM 940 O O . THR A 1 122 ? 12.852 -2.553 17.766 1 93.25 122 THR A O 1
ATOM 943 N N . ALA A 1 123 ? 11.305 -1.027 18.281 1 89.81 123 ALA A N 1
ATOM 944 C CA . ALA A 1 123 ? 10.219 -1.999 18.188 1 89.81 123 ALA A CA 1
ATOM 945 C C . ALA A 1 123 ? 10.102 -2.562 16.781 1 89.81 123 ALA A C 1
ATOM 947 O O . ALA A 1 123 ? 9.906 -3.768 16.594 1 89.81 123 ALA A O 1
ATOM 948 N N . ASP A 1 124 ? 10.234 -1.723 15.789 1 86.94 124 ASP A N 1
ATOM 949 C CA . ASP A 1 124 ? 10.188 -2.139 14.391 1 86.94 124 ASP A CA 1
ATOM 950 C C . ASP A 1 124 ? 11.336 -3.086 14.062 1 86.94 124 ASP A C 1
ATOM 952 O O . ASP A 1 124 ? 11.172 -4.016 13.266 1 86.94 124 ASP A O 1
ATOM 956 N N . ILE A 1 125 ? 12.492 -2.803 14.602 1 84.69 125 ILE A N 1
ATOM 957 C CA . ILE A 1 125 ? 13.664 -3.648 14.391 1 84.69 125 ILE A CA 1
ATOM 958 C C . ILE A 1 125 ? 13.398 -5.043 14.961 1 84.69 125 ILE A C 1
ATOM 960 O O . ILE A 1 125 ? 13.656 -6.047 14.297 1 84.69 125 ILE A O 1
ATOM 964 N N . HIS A 1 126 ? 12.836 -5.113 16.125 1 86.75 126 HIS A N 1
ATOM 965 C CA . HIS A 1 126 ? 12.523 -6.391 16.75 1 86.75 126 HIS A CA 1
ATOM 966 C C . HIS A 1 126 ? 11.492 -7.168 15.938 1 86.75 126 HIS A C 1
ATOM 968 O O . HIS A 1 126 ? 11.547 -8.398 15.883 1 86.75 126 HIS A O 1
ATOM 974 N N . ALA A 1 127 ? 10.68 -6.469 15.234 1 79.56 127 ALA A N 1
ATOM 975 C CA . ALA A 1 127 ? 9.648 -7.09 14.406 1 79.56 127 ALA A CA 1
ATOM 976 C C . ALA A 1 127 ? 10.188 -7.449 13.031 1 79.56 127 ALA A C 1
ATOM 978 O O . ALA A 1 127 ? 9.477 -8.031 12.211 1 79.56 127 ALA A O 1
ATOM 979 N N . GLY A 1 128 ? 11.406 -7.074 12.797 1 79.06 128 GLY A N 1
ATOM 980 C CA . GLY A 1 128 ? 12.039 -7.41 11.531 1 79.06 128 GLY A CA 1
ATOM 981 C C . GLY A 1 128 ? 11.68 -6.461 10.406 1 79.06 128 GLY A C 1
ATOM 982 O O . GLY A 1 128 ? 11.859 -6.781 9.234 1 79.06 128 GLY A O 1
ATOM 983 N N . ILE A 1 129 ? 11.156 -5.273 10.672 1 78.06 129 ILE A N 1
ATOM 984 C CA . ILE A 1 129 ? 10.648 -4.305 9.711 1 78.06 129 ILE A CA 1
ATOM 985 C C . ILE A 1 129 ? 11.766 -3.35 9.289 1 78.06 129 ILE A C 1
ATOM 987 O O . ILE A 1 129 ? 11.82 -2.912 8.141 1 78.06 129 ILE A O 1
ATOM 991 N N . ARG A 1 130 ? 12.648 -3.066 10.289 1 85.69 130 ARG A N 1
ATOM 992 C CA . ARG A 1 130 ? 13.711 -2.094 10.07 1 85.69 130 ARG A CA 1
ATOM 993 C C . ARG A 1 130 ? 15.055 -2.635 10.539 1 85.69 130 ARG A C 1
ATOM 995 O O . ARG A 1 130 ? 15.109 -3.648 11.242 1 85.69 130 ARG A O 1
ATOM 1002 N N . THR A 1 131 ? 16.062 -1.927 9.992 1 85.88 131 THR A N 1
ATOM 1003 C CA . THR A 1 131 ? 17.406 -2.205 10.477 1 85.88 131 THR A CA 1
ATOM 1004 C C . THR A 1 131 ? 17.906 -1.079 11.375 1 85.88 131 THR A C 1
ATOM 1006 O O . THR A 1 131 ? 17.328 0.009 11.391 1 85.88 131 THR A O 1
ATOM 1009 N N . ALA A 1 132 ? 18.969 -1.359 12.117 1 86 132 ALA A N 1
ATOM 1010 C CA . ALA A 1 132 ? 19.469 -0.478 13.172 1 86 132 ALA A CA 1
ATOM 1011 C C . ALA A 1 132 ? 19.891 0.875 12.609 1 86 132 ALA A C 1
ATOM 1013 O O . ALA A 1 132 ? 19.812 1.894 13.297 1 86 132 ALA A O 1
ATOM 1014 N N . ASP A 1 133 ? 20.266 0.922 11.453 1 90.19 133 ASP A N 1
ATOM 1015 C CA . ASP A 1 133 ? 20.75 2.15 10.836 1 90.19 133 ASP A CA 1
ATOM 1016 C C . ASP A 1 133 ? 19.609 3.152 10.633 1 90.19 133 ASP A C 1
ATOM 1018 O O . ASP A 1 133 ? 19.859 4.324 10.336 1 90.19 133 ASP A O 1
ATOM 1022 N N . ALA A 1 134 ? 18.422 2.729 10.898 1 89.94 134 ALA A N 1
ATOM 1023 C CA . ALA A 1 134 ? 17.25 3.586 10.719 1 89.94 134 ALA A CA 1
ATOM 1024 C C . ALA A 1 134 ? 17.188 4.652 11.805 1 89.94 134 ALA A C 1
ATOM 1026 O O . ALA A 1 134 ? 16.672 5.75 11.578 1 89.94 134 ALA A O 1
ATOM 1027 N N . ILE A 1 135 ? 17.688 4.414 12.938 1 93.06 135 ILE A N 1
ATOM 1028 C CA . ILE A 1 135 ? 17.531 5.293 14.094 1 93.06 135 ILE A CA 1
ATOM 1029 C C . ILE A 1 135 ? 18.266 6.605 13.852 1 93.06 135 ILE A C 1
ATOM 1031 O O . ILE A 1 135 ? 17.656 7.676 13.82 1 93.06 135 ILE A O 1
ATOM 1035 N N . PRO A 1 136 ? 19.625 6.594 13.656 1 93.38 136 PRO A N 1
ATOM 1036 C CA . PRO A 1 136 ? 20.297 7.875 13.438 1 93.38 136 PRO A CA 1
ATOM 1037 C C . PRO A 1 136 ? 19.766 8.625 12.219 1 93.38 136 PRO A C 1
ATOM 1039 O O . PRO A 1 136 ? 19.719 9.859 12.219 1 93.38 136 PRO A O 1
ATOM 1042 N N . LYS A 1 137 ? 19.359 7.953 11.211 1 93.38 137 LYS A N 1
ATOM 1043 C CA . LYS A 1 137 ? 18.797 8.586 10.023 1 93.38 137 LYS A CA 1
ATOM 1044 C C . LYS A 1 137 ? 17.5 9.32 10.352 1 93.38 137 LYS A C 1
ATOM 1046 O O . LYS A 1 137 ? 17.281 10.445 9.883 1 93.38 137 LYS A O 1
ATOM 1051 N N . ALA A 1 138 ? 16.625 8.656 11.148 1 94.5 138 ALA A N 1
ATOM 1052 C CA . ALA A 1 138 ? 15.352 9.266 11.539 1 94.5 138 ALA A CA 1
ATOM 1053 C C . ALA A 1 138 ? 15.578 10.5 12.406 1 94.5 138 ALA A C 1
ATOM 1055 O O . ALA A 1 138 ? 14.961 11.547 12.172 1 94.5 138 ALA A O 1
ATOM 1056 N N . ILE A 1 139 ? 16.516 10.422 13.281 1 95.25 139 ILE A N 1
ATOM 1057 C CA . ILE A 1 139 ? 16.781 11.523 14.203 1 95.25 139 ILE A CA 1
ATOM 1058 C C . ILE A 1 139 ? 17.359 12.711 13.43 1 95.25 139 ILE A C 1
ATOM 1060 O O . ILE A 1 139 ? 16.984 13.859 13.68 1 95.25 139 ILE A O 1
ATOM 1064 N N . ALA A 1 140 ? 18.203 12.438 12.508 1 94.94 140 ALA A N 1
ATOM 1065 C CA . ALA A 1 140 ? 18.844 13.484 11.727 1 94.94 140 ALA A CA 1
ATOM 1066 C C . ALA A 1 140 ? 17.844 14.242 10.867 1 94.94 140 ALA A C 1
ATOM 1068 O O . ALA A 1 140 ? 18.078 15.391 10.484 1 94.94 140 ALA A O 1
ATOM 1069 N N . ARG A 1 141 ? 16.719 13.672 10.617 1 94.88 141 ARG A N 1
ATOM 1070 C CA . ARG A 1 141 ? 15.719 14.266 9.727 1 94.88 141 ARG A CA 1
ATOM 1071 C C . ARG A 1 141 ? 14.75 15.148 10.5 1 94.88 141 ARG A C 1
ATOM 1073 O O . ARG A 1 141 ? 14.07 15.992 9.922 1 94.88 141 ARG A O 1
ATOM 1080 N N . LEU A 1 142 ? 14.688 14.984 11.773 1 95 142 LEU A N 1
ATOM 1081 C CA . LEU A 1 142 ? 13.711 15.672 12.609 1 95 142 LEU A CA 1
ATOM 1082 C C . LEU A 1 142 ? 13.797 17.188 12.414 1 95 142 LEU A C 1
ATOM 1084 O O . LEU A 1 142 ? 12.789 17.844 12.156 1 95 142 LEU A O 1
ATOM 1088 N N . PRO A 1 143 ? 15 17.734 12.414 1 94.88 143 PRO A N 1
ATOM 1089 C CA . PRO A 1 143 ? 15.094 19.188 12.312 1 94.88 143 PRO A CA 1
ATOM 1090 C C . PRO A 1 143 ? 14.68 19.719 10.945 1 94.88 143 PRO A C 1
ATOM 1092 O O . PRO A 1 143 ? 14.344 20.891 10.812 1 94.88 143 PRO A O 1
ATOM 1095 N N . LYS A 1 144 ? 14.719 18.875 9.922 1 97.06 144 LYS A N 1
ATOM 1096 C CA . LYS A 1 144 ? 14.359 19.312 8.57 1 97.06 144 LYS A CA 1
ATOM 1097 C C . LYS A 1 144 ? 12.891 19.719 8.5 1 97.06 144 LYS A C 1
ATOM 1099 O O . LYS A 1 144 ? 12.523 20.578 7.688 1 97.06 144 LYS A O 1
ATOM 1104 N N . TYR A 1 145 ? 12.086 19.156 9.352 1 97.38 145 TYR A N 1
ATOM 1105 C CA . TYR A 1 145 ? 10.648 19.422 9.297 1 97.38 145 TYR A CA 1
ATOM 1106 C C . TYR A 1 145 ? 10.328 20.812 9.836 1 97.38 145 TYR A C 1
ATOM 1108 O O . TYR A 1 145 ? 9.242 21.328 9.602 1 97.38 145 TYR A O 1
ATOM 1116 N N . THR A 1 146 ? 11.266 21.406 10.484 1 95.81 146 THR A N 1
ATOM 1117 C CA . THR A 1 146 ? 11.039 22.75 11.016 1 95.81 146 THR A CA 1
ATOM 1118 C C . THR A 1 146 ? 10.898 23.766 9.891 1 95.81 146 THR A C 1
ATOM 1120 O O . THR A 1 146 ? 10.273 24.812 10.055 1 95.81 146 THR A O 1
ATOM 1123 N N . THR A 1 147 ? 11.406 23.438 8.703 1 96 147 THR A N 1
ATOM 1124 C CA . THR A 1 147 ? 11.414 24.406 7.605 1 96 147 THR A CA 1
ATOM 1125 C C . THR A 1 147 ? 10.305 24.109 6.609 1 96 147 THR A C 1
ATOM 1127 O O . THR A 1 147 ? 10.125 24.828 5.629 1 96 147 THR A O 1
ATOM 1130 N N . VAL A 1 148 ? 9.641 23.031 6.828 1 97.44 148 VAL A N 1
ATOM 1131 C CA . VAL A 1 148 ? 8.531 22.656 5.961 1 97.44 148 VAL A CA 1
ATOM 1132 C C . VAL A 1 148 ? 7.289 23.469 6.34 1 97.44 148 VAL A C 1
ATOM 1134 O O . VAL A 1 148 ? 7.02 23.688 7.523 1 97.44 148 VAL A O 1
ATOM 1137 N N . ASN A 1 149 ? 6.512 23.984 5.297 1 97.81 149 ASN A N 1
ATOM 1138 C CA . ASN A 1 149 ? 5.281 24.734 5.547 1 97.81 149 ASN A CA 1
ATOM 1139 C C . ASN A 1 149 ? 4.141 23.797 5.957 1 97.81 149 ASN A C 1
ATOM 1141 O O . ASN A 1 149 ? 3.277 23.469 5.141 1 97.81 149 ASN A O 1
ATOM 1145 N N . SER A 1 150 ? 4.047 23.391 7.211 1 98.19 150 SER A N 1
ATOM 1146 C CA . SER A 1 150 ? 3.068 22.469 7.773 1 98.19 150 SER A CA 1
ATOM 1147 C C . SER A 1 150 ? 2.75 22.828 9.227 1 98.19 150 SER A C 1
ATOM 1149 O O . SER A 1 150 ? 3.49 23.562 9.867 1 98.19 150 SER A O 1
ATOM 1151 N N . THR A 1 151 ? 1.615 22.422 9.656 1 98.31 151 THR A N 1
ATOM 1152 C CA . THR A 1 151 ? 1.343 22.422 11.086 1 98.31 151 THR A CA 1
ATOM 1153 C C . THR A 1 151 ? 2.207 21.375 11.805 1 98.31 151 THR A C 1
ATOM 1155 O O . THR A 1 151 ? 2.15 20.188 11.492 1 98.31 151 THR A O 1
ATOM 1158 N N . LYS A 1 152 ? 3.012 21.891 12.742 1 98.31 152 LYS A N 1
ATOM 1159 C CA . LYS A 1 152 ? 3.846 20.969 13.516 1 98.31 152 LYS A CA 1
ATOM 1160 C C . LYS A 1 152 ? 3.086 20.422 14.719 1 98.31 152 LYS A C 1
ATOM 1162 O O . LYS A 1 152 ? 2.557 21.172 15.531 1 98.31 152 LYS A O 1
ATOM 1167 N N . LEU A 1 153 ? 3.018 19.109 14.805 1 98.31 153 LEU A N 1
ATOM 1168 C CA . LEU A 1 153 ? 2.359 18.484 15.938 1 98.31 153 LEU A CA 1
ATOM 1169 C C . LEU A 1 153 ? 3.361 17.703 16.781 1 98.31 153 LEU A C 1
ATOM 1171 O O . LEU A 1 153 ? 3.959 16.734 16.312 1 98.31 153 LEU A O 1
ATOM 1175 N N . ASP A 1 154 ? 3.574 18.156 18 1 98.19 154 ASP A N 1
ATOM 1176 C CA . ASP A 1 154 ? 4.344 17.359 18.953 1 98.19 154 ASP A CA 1
ATOM 1177 C C . ASP A 1 154 ? 3.57 16.125 19.391 1 98.19 154 ASP A C 1
ATOM 1179 O O . ASP A 1 154 ? 2.615 16.219 20.156 1 98.19 154 ASP A O 1
ATOM 1183 N N . THR A 1 155 ? 3.994 14.977 18.922 1 98.25 155 THR A N 1
ATOM 1184 C CA . THR A 1 155 ? 3.242 13.75 19.172 1 98.25 155 THR A CA 1
ATOM 1185 C C . THR A 1 155 ? 3.943 12.883 20.203 1 98.25 155 THR A C 1
ATOM 1187 O O . THR A 1 155 ? 3.67 11.68 20.312 1 98.25 155 THR A O 1
ATOM 1190 N N . THR A 1 156 ? 4.863 13.391 20.969 1 98.06 156 THR A N 1
ATOM 1191 C CA . THR A 1 156 ? 5.699 12.664 21.906 1 98.06 156 THR A CA 1
ATOM 1192 C C . THR A 1 156 ? 4.844 11.875 22.891 1 98.06 156 THR A C 1
ATOM 1194 O O . THR A 1 156 ? 5.105 10.695 23.141 1 98.06 156 THR A O 1
ATOM 1197 N N . ALA A 1 157 ? 3.854 12.461 23.406 1 97.69 157 ALA A N 1
ATOM 1198 C CA . ALA A 1 157 ? 3.072 11.836 24.469 1 97.69 157 ALA A CA 1
ATOM 1199 C C . ALA A 1 157 ? 1.729 11.336 23.938 1 97.69 157 ALA A C 1
ATOM 1201 O O . ALA A 1 157 ? 0.825 11.023 24.719 1 97.69 157 ALA A O 1
ATOM 1202 N N . LEU A 1 158 ? 1.562 11.297 22.672 1 97.69 158 LEU A N 1
ATOM 1203 C CA . LEU A 1 158 ? 0.281 10.953 22.078 1 97.69 158 LEU A CA 1
ATOM 1204 C C . LEU A 1 158 ? 0.339 9.57 21.438 1 97.69 158 LEU A C 1
ATOM 1206 O O . LEU A 1 158 ? 1.351 9.203 20.828 1 97.69 158 LEU A O 1
ATOM 1210 N N . VAL A 1 159 ? -0.71 8.859 21.547 1 96.94 159 VAL A N 1
ATOM 1211 C CA . VAL A 1 159 ? -0.873 7.641 20.766 1 96.94 159 VAL A CA 1
ATOM 1212 C C . VAL A 1 159 ? -1.493 7.988 19.406 1 96.94 159 VAL A C 1
ATOM 1214 O O . VAL A 1 159 ? -2.064 9.07 19.234 1 96.94 159 VAL A O 1
ATOM 1217 N N . PRO A 1 160 ? -1.45 7.137 18.469 1 97.69 160 PRO A N 1
ATOM 1218 C CA . PRO A 1 160 ? -1.928 7.43 17.125 1 97.69 160 PRO A CA 1
ATOM 1219 C C . PRO A 1 160 ? -3.377 7.91 17.094 1 97.69 160 PRO A C 1
ATOM 1221 O O . PRO A 1 160 ? -3.709 8.859 16.375 1 97.69 160 PRO A O 1
ATOM 1224 N N . ALA A 1 161 ? -4.246 7.293 17.844 1 97.81 161 ALA A N 1
ATOM 1225 C CA . ALA A 1 161 ? -5.66 7.656 17.859 1 97.81 161 ALA A CA 1
ATOM 1226 C C . ALA A 1 161 ? -5.855 9.094 18.328 1 97.81 161 ALA A C 1
ATOM 1228 O O . ALA A 1 161 ? -6.684 9.828 17.781 1 97.81 161 ALA A O 1
ATOM 1229 N N . GLN A 1 162 ? -5.09 9.523 19.297 1 98.44 162 GLN A N 1
ATOM 1230 C CA . GLN A 1 162 ? -5.16 10.891 19.812 1 98.44 162 GLN A CA 1
ATOM 1231 C C . GLN A 1 162 ? -4.648 11.883 18.766 1 98.44 162 GLN A C 1
ATOM 1233 O O . GLN A 1 162 ? -5.246 12.945 18.578 1 98.44 162 GLN A O 1
ATOM 1238 N N . THR A 1 163 ? -3.537 11.547 18.172 1 98.62 163 THR A N 1
ATOM 1239 C CA . THR A 1 163 ? -2.982 12.391 17.109 1 98.62 163 THR A CA 1
ATOM 1240 C C . THR A 1 163 ? -3.979 12.555 15.969 1 98.62 163 THR A C 1
ATOM 1242 O O . THR A 1 163 ? -4.199 13.672 15.484 1 98.62 163 THR A O 1
ATOM 1245 N N . ALA A 1 164 ? -4.582 11.453 15.531 1 98.69 164 ALA A N 1
ATOM 1246 C CA . ALA A 1 164 ? -5.586 11.484 14.469 1 98.69 164 ALA A CA 1
ATOM 1247 C C . ALA A 1 164 ? -6.754 12.391 14.836 1 98.69 164 ALA A C 1
ATOM 1249 O O . ALA A 1 164 ? -7.266 13.133 13.992 1 98.69 164 ALA A O 1
ATOM 1250 N N . ALA A 1 165 ? -7.188 12.289 16.078 1 98.31 165 ALA A N 1
ATOM 1251 C CA . ALA A 1 165 ? -8.281 13.141 16.547 1 98.31 165 ALA A CA 1
ATOM 1252 C C . ALA A 1 165 ? -7.914 14.617 16.422 1 98.31 165 ALA A C 1
ATOM 1254 O O . ALA A 1 165 ? -8.742 15.43 16 1 98.31 165 ALA A O 1
ATOM 1255 N N . MET A 1 166 ? -6.703 14.969 16.766 1 98.31 166 MET A N 1
ATOM 1256 C CA . MET A 1 166 ? -6.242 16.344 16.656 1 98.31 166 MET A CA 1
ATOM 1257 C C . MET A 1 166 ? -6.227 16.797 15.195 1 98.31 166 MET A C 1
ATOM 1259 O O . MET A 1 166 ? -6.68 17.906 14.875 1 98.31 166 MET A O 1
ATOM 1263 N N . ILE A 1 167 ? -5.75 15.953 14.336 1 98.69 167 ILE A N 1
ATOM 1264 C CA . ILE A 1 167 ? -5.625 16.297 12.922 1 98.69 167 ILE A CA 1
ATOM 1265 C C . ILE A 1 167 ? -7.016 16.469 12.305 1 98.69 167 ILE A C 1
ATOM 1267 O O . ILE A 1 167 ? -7.23 17.359 11.484 1 98.69 167 ILE A O 1
ATOM 1271 N N . SER A 1 168 ? -7.957 15.586 12.672 1 97.94 168 SER A N 1
ATOM 1272 C CA . SER A 1 168 ? -9.297 15.617 12.102 1 97.94 168 SER A CA 1
ATOM 1273 C C . SER A 1 168 ? -9.992 16.938 12.375 1 97.94 168 SER A C 1
ATOM 1275 O O . SER A 1 168 ? -10.93 17.328 11.672 1 97.94 168 SER A O 1
ATOM 1277 N N . LYS A 1 169 ? -9.508 17.703 13.344 1 96.75 169 LYS A N 1
ATOM 1278 C CA . LYS A 1 169 ? -10.117 18.969 13.727 1 96.75 169 LYS A CA 1
ATOM 1279 C C . LYS A 1 169 ? -9.5 20.141 12.961 1 96.75 169 LYS A C 1
ATOM 1281 O O . LYS A 1 169 ? -9.992 21.266 13.039 1 96.75 169 LYS A O 1
ATOM 1286 N N . LEU A 1 170 ? -8.406 19.844 12.305 1 95 170 LEU A N 1
ATOM 1287 C CA . LEU A 1 170 ? -7.707 20.922 11.602 1 95 170 LEU A CA 1
ATOM 1288 C C . LEU A 1 170 ? -8.453 21.312 10.336 1 95 170 LEU A C 1
ATOM 1290 O O . LEU A 1 170 ? -8.211 22.391 9.773 1 95 170 LEU A O 1
ATOM 1294 N N . SER A 1 171 ? -9.289 20.484 9.625 1 84.06 171 SER A N 1
ATOM 1295 C CA . SER A 1 171 ? -9.992 20.781 8.383 1 84.06 171 SER A CA 1
ATOM 1296 C C . SER A 1 171 ? -11.234 21.625 8.633 1 84.06 171 SER A C 1
ATOM 1298 O O . SER A 1 171 ? -11.859 22.125 7.691 1 84.06 171 SER A O 1
ATOM 1300 N N . HIS A 1 172 ? -11.633 21.797 9.867 1 70.75 172 HIS A N 1
ATOM 1301 C CA . HIS A 1 172 ? -12.797 22.609 10.203 1 70.75 172 HIS A CA 1
ATOM 1302 C C . HIS A 1 172 ? -12.383 24 10.664 1 70.75 172 HIS A C 1
ATOM 1304 O O . HIS A 1 172 ? -11.297 24.188 11.219 1 70.75 172 HIS A O 1
ATOM 1310 N N . MET B 1 1 ? 23.875 -1.995 -30.938 1 28.66 1 MET B N 1
ATOM 1311 C CA . MET B 1 1 ? 23.938 -2.773 -29.703 1 28.66 1 MET B CA 1
ATOM 1312 C C . MET B 1 1 ? 22.531 -3.1 -29.188 1 28.66 1 MET B C 1
ATOM 1314 O O . MET B 1 1 ? 21.75 -2.195 -28.922 1 28.66 1 MET B O 1
ATOM 1318 N N . GLU B 1 2 ? 21.859 -4.145 -29.594 1 36.34 2 GLU B N 1
ATOM 1319 C CA . GLU B 1 2 ? 20.469 -4.551 -29.422 1 36.34 2 GLU B CA 1
ATOM 1320 C C . GLU B 1 2 ? 20.047 -4.414 -27.953 1 36.34 2 GLU B C 1
ATOM 1322 O O . GLU B 1 2 ? 20.703 -4.93 -27.062 1 36.34 2 GLU B O 1
ATOM 1327 N N . MET B 1 3 ? 19.641 -3.346 -27.422 1 40.16 3 MET B N 1
ATOM 1328 C CA . MET B 1 3 ? 19.281 -3.221 -26 1 40.16 3 MET B CA 1
ATOM 1329 C C . MET B 1 3 ? 18.703 -4.531 -25.469 1 40.16 3 MET B C 1
ATOM 1331 O O . MET B 1 3 ? 17.672 -4.996 -25.953 1 40.16 3 MET B O 1
ATOM 1335 N N . THR B 1 4 ? 19.312 -5.621 -25.344 1 45.66 4 THR B N 1
ATOM 1336 C CA . THR B 1 4 ? 18.922 -6.961 -24.922 1 45.66 4 THR B CA 1
ATOM 1337 C C . THR B 1 4 ? 17.75 -6.906 -23.953 1 45.66 4 THR B C 1
ATOM 1339 O O . THR B 1 4 ? 17.875 -6.379 -22.844 1 45.66 4 THR B O 1
ATOM 1342 N N . SER B 1 5 ? 16.516 -6.602 -24.391 1 61.75 5 SER B N 1
ATOM 1343 C CA . SER B 1 5 ? 15.234 -6.395 -23.719 1 61.75 5 SER B CA 1
ATOM 1344 C C . SER B 1 5 ? 14.992 -7.453 -22.641 1 61.75 5 SER B C 1
ATOM 1346 O O . SER B 1 5 ? 14.906 -8.641 -22.938 1 61.75 5 SER B O 1
ATOM 1348 N N . VAL B 1 6 ? 15.617 -7.297 -21.469 1 72.25 6 VAL B N 1
ATOM 1349 C CA . VAL B 1 6 ? 15.516 -8.211 -20.344 1 72.25 6 VAL B CA 1
ATOM 1350 C C . VAL B 1 6 ? 14.062 -8.617 -20.125 1 72.25 6 VAL B C 1
ATOM 1352 O O . VAL B 1 6 ? 13.172 -7.762 -20.094 1 72.25 6 VAL B O 1
ATOM 1355 N N . THR B 1 7 ? 13.844 -9.938 -20.344 1 90.38 7 THR B N 1
ATOM 1356 C CA . THR B 1 7 ? 12.508 -10.461 -20.078 1 90.38 7 THR B CA 1
ATOM 1357 C C . THR B 1 7 ? 12.133 -10.25 -18.609 1 90.38 7 THR B C 1
ATOM 1359 O O . THR B 1 7 ? 12.906 -10.586 -17.703 1 90.38 7 THR B O 1
ATOM 1362 N N . LYS B 1 8 ? 11.039 -9.547 -18.406 1 96.62 8 LYS B N 1
ATOM 1363 C CA . LYS B 1 8 ? 10.547 -9.32 -17.047 1 96.62 8 LYS B CA 1
ATOM 1364 C C . LYS B 1 8 ? 9.539 -10.391 -16.641 1 96.62 8 LYS B C 1
ATOM 1366 O O . LYS B 1 8 ? 9 -11.102 -17.5 1 96.62 8 LYS B O 1
ATOM 1371 N N . THR B 1 9 ? 9.375 -10.609 -15.391 1 98.25 9 THR B N 1
ATOM 1372 C CA . THR B 1 9 ? 8.398 -11.57 -14.883 1 98.25 9 THR B CA 1
ATOM 1373 C C . THR B 1 9 ? 7.391 -10.883 -13.969 1 98.25 9 THR B C 1
ATOM 1375 O O . THR B 1 9 ? 7.762 -10.086 -13.109 1 98.25 9 THR B O 1
ATOM 1378 N N . LEU B 1 10 ? 6.125 -11.102 -14.195 1 98.69 10 LEU B N 1
ATOM 1379 C CA . LEU B 1 10 ? 5.027 -10.703 -13.328 1 98.69 10 LEU B CA 1
ATOM 1380 C C . LEU B 1 10 ? 4.48 -11.891 -12.547 1 98.69 10 LEU B C 1
ATOM 1382 O O . LEU B 1 10 ? 3.996 -12.859 -13.141 1 98.69 10 LEU B O 1
ATOM 1386 N N . TYR B 1 11 ? 4.602 -11.82 -11.25 1 98.88 11 TYR B N 1
ATOM 1387 C CA . TYR B 1 11 ? 4.035 -12.836 -10.367 1 98.88 11 TYR B CA 1
ATOM 1388 C C . TYR B 1 11 ? 2.686 -12.391 -9.82 1 98.88 11 TYR B C 1
ATOM 1390 O O . TYR B 1 11 ? 2.586 -11.352 -9.156 1 98.88 11 TYR B O 1
ATOM 1398 N N . LEU B 1 12 ? 1.676 -13.117 -10.125 1 98.88 12 LEU B N 1
ATOM 1399 C CA . LEU B 1 12 ? 0.368 -12.93 -9.508 1 98.88 12 LEU B CA 1
ATOM 1400 C C . LEU B 1 12 ? 0.189 -13.883 -8.328 1 98.88 12 LEU B C 1
ATOM 1402 O O . LEU B 1 12 ? 0.232 -15.109 -8.5 1 98.88 12 LEU B O 1
ATOM 1406 N N . ILE B 1 13 ? 0.027 -13.312 -7.164 1 98.94 13 ILE B N 1
ATOM 1407 C CA . ILE B 1 13 ? -0.14 -14.109 -5.949 1 98.94 13 ILE B CA 1
ATOM 1408 C C . ILE B 1 13 ? -1.573 -13.977 -5.441 1 98.94 13 ILE B C 1
ATOM 1410 O O . ILE B 1 13 ? -1.936 -12.961 -4.844 1 98.94 13 ILE B O 1
ATOM 1414 N N . GLY B 1 14 ? -2.344 -15.031 -5.656 1 98.69 14 GLY B N 1
ATOM 1415 C CA . GLY B 1 14 ? -3.727 -15.062 -5.211 1 98.69 14 GLY B CA 1
ATOM 1416 C C . GLY B 1 14 ? -3.945 -15.953 -4.004 1 98.69 14 GLY B C 1
ATOM 1417 O O . GLY B 1 14 ? -3.055 -16.703 -3.617 1 98.69 14 GLY B O 1
ATOM 1418 N N . GLY B 1 15 ? -5.07 -15.898 -3.387 1 98.19 15 GLY B N 1
ATOM 1419 C CA . GLY B 1 15 ? -5.516 -16.641 -2.221 1 98.19 15 GLY B CA 1
ATOM 1420 C C . GLY B 1 15 ? -6.512 -15.883 -1.368 1 98.19 15 GLY B C 1
ATOM 1421 O O . GLY B 1 15 ? -6.633 -14.664 -1.489 1 98.19 15 GLY B O 1
ATOM 1422 N N . PRO B 1 16 ? -7.242 -16.609 -0.566 1 97 16 PRO B N 1
ATOM 1423 C CA . PRO B 1 16 ? -8.203 -15.922 0.305 1 97 16 PRO B CA 1
ATOM 1424 C C . PRO B 1 16 ? -7.52 -15.086 1.389 1 97 16 PRO B C 1
ATOM 1426 O O . PRO B 1 16 ? -6.297 -15.148 1.54 1 97 16 PRO B O 1
ATOM 1429 N N . MET B 1 17 ? -8.422 -14.234 2.025 1 94.69 17 MET B N 1
ATOM 1430 C CA . MET B 1 17 ? -7.91 -13.508 3.188 1 94.69 17 MET B CA 1
ATOM 1431 C C . MET B 1 17 ? -7.301 -14.469 4.203 1 94.69 17 MET B C 1
ATOM 1433 O O . MET B 1 17 ? -7.863 -15.531 4.473 1 94.69 17 MET B O 1
ATOM 1437 N N . GLY B 1 18 ? -6.133 -14.102 4.738 1 94.81 18 GLY B N 1
ATOM 1438 C CA . GLY B 1 18 ? -5.512 -14.953 5.738 1 94.81 18 GLY B CA 1
ATOM 1439 C C . GLY B 1 18 ? -4.586 -16 5.141 1 94.81 18 GLY B C 1
ATOM 1440 O O . GLY B 1 18 ? -3.898 -16.719 5.867 1 94.81 18 GLY B O 1
ATOM 1441 N N . ALA B 1 19 ? -4.523 -16.094 3.801 1 97.44 19 ALA B N 1
ATOM 1442 C CA . ALA B 1 19 ? -3.732 -17.125 3.135 1 97.44 19 ALA B CA 1
ATOM 1443 C C . ALA B 1 19 ? -2.244 -16.797 3.186 1 97.44 19 ALA B C 1
ATOM 1445 O O . ALA B 1 19 ? -1.4 -17.641 2.865 1 97.44 19 ALA B O 1
ATOM 1446 N N . GLY B 1 20 ? -1.862 -15.555 3.549 1 96.81 20 GLY B N 1
ATOM 1447 C CA . GLY B 1 20 ? -0.465 -15.164 3.652 1 96.81 20 GLY B CA 1
ATOM 1448 C C . GLY B 1 20 ? 0.06 -14.477 2.406 1 96.81 20 GLY B C 1
ATOM 1449 O O . GLY B 1 20 ? 1.27 -14.445 2.172 1 96.81 20 GLY B O 1
ATOM 1450 N N . LYS B 1 21 ? -0.791 -13.945 1.559 1 98.06 21 LYS B N 1
ATOM 1451 C CA . LYS B 1 21 ? -0.399 -13.328 0.292 1 98.06 21 LYS B CA 1
ATOM 1452 C C . LYS B 1 21 ? 0.632 -12.227 0.51 1 98.06 21 LYS B C 1
ATOM 1454 O O . LYS B 1 21 ? 1.686 -12.219 -0.129 1 98.06 21 LYS B O 1
ATOM 1459 N N . THR B 1 22 ? 0.277 -11.297 1.432 1 96.75 22 THR B N 1
ATOM 1460 C CA . THR B 1 22 ? 1.152 -10.164 1.697 1 96.75 22 THR B CA 1
ATOM 1461 C C . THR B 1 22 ? 2.494 -10.633 2.254 1 96.75 22 THR B C 1
ATOM 1463 O O . THR B 1 22 ? 3.551 -10.227 1.765 1 96.75 22 THR B O 1
ATOM 1466 N N . ALA B 1 23 ? 2.488 -11.5 3.248 1 95.94 23 ALA B N 1
ATOM 1467 C CA . ALA B 1 23 ? 3.709 -12 3.867 1 95.94 23 ALA B CA 1
ATOM 1468 C C . ALA B 1 23 ? 4.578 -12.734 2.848 1 95.94 23 ALA B C 1
ATOM 1470 O O . ALA B 1 23 ? 5.797 -12.539 2.807 1 95.94 23 ALA B O 1
ATOM 1471 N N . VAL B 1 24 ? 3.959 -13.594 2.01 1 98.5 24 VAL B N 1
ATOM 1472 C CA . VAL B 1 24 ? 4.684 -14.336 0.986 1 98.5 24 VAL B CA 1
ATOM 1473 C C . VAL B 1 24 ? 5.277 -13.367 -0.034 1 98.5 24 VAL B C 1
ATOM 1475 O O . VAL B 1 24 ? 6.434 -13.516 -0.437 1 98.5 24 VAL B O 1
ATOM 1478 N N . SER B 1 25 ? 4.52 -12.414 -0.497 1 98.69 25 SER B N 1
ATOM 1479 C CA . SER B 1 25 ? 4.98 -11.438 -1.479 1 98.69 25 SER B CA 1
ATOM 1480 C C . SER B 1 25 ? 6.172 -10.648 -0.953 1 98.69 25 SER B C 1
ATOM 1482 O O . SER B 1 25 ? 7.121 -10.375 -1.693 1 98.69 25 SER B O 1
ATOM 1484 N N . GLU B 1 26 ? 6.09 -10.266 0.342 1 97.06 26 GLU B N 1
ATOM 1485 C CA . GLU B 1 26 ? 7.199 -9.555 0.968 1 97.06 26 GLU B CA 1
ATOM 1486 C C . GLU B 1 26 ? 8.477 -10.391 0.941 1 97.06 26 GLU B C 1
ATOM 1488 O O . GLU B 1 26 ? 9.555 -9.875 0.659 1 97.06 26 GLU B O 1
ATOM 1493 N N . GLN B 1 27 ? 8.367 -11.672 1.225 1 97.56 27 GLN B N 1
ATOM 1494 C CA . GLN B 1 27 ? 9.516 -12.562 1.18 1 97.56 27 GLN B CA 1
ATOM 1495 C C . GLN B 1 27 ? 10 -12.766 -0.254 1 97.56 27 GLN B C 1
ATOM 1497 O O . GLN B 1 27 ? 11.203 -12.875 -0.501 1 97.56 27 GLN B O 1
ATOM 1502 N N . LEU B 1 28 ? 9.07 -12.852 -1.188 1 98.5 28 LEU B N 1
ATOM 1503 C CA . LEU B 1 28 ? 9.406 -13.07 -2.592 1 98.5 28 LEU B CA 1
ATOM 1504 C C . LEU B 1 28 ? 10.219 -11.898 -3.137 1 98.5 28 LEU B C 1
ATOM 1506 O O . LEU B 1 28 ? 11.211 -12.109 -3.84 1 98.5 28 LEU B O 1
ATOM 1510 N N . VAL B 1 29 ? 9.828 -10.672 -2.824 1 98.19 29 VAL B N 1
ATOM 1511 C CA . VAL B 1 29 ? 10.516 -9.469 -3.287 1 98.19 29 VAL B CA 1
ATOM 1512 C C . VAL B 1 29 ? 11.945 -9.461 -2.762 1 98.19 29 VAL B C 1
ATOM 1514 O O . VAL B 1 29 ? 12.867 -9.008 -3.451 1 98.19 29 VAL B O 1
ATOM 1517 N N . LYS B 1 30 ? 12.148 -9.945 -1.573 1 96.31 30 LYS B N 1
ATOM 1518 C CA . LYS B 1 30 ? 13.492 -10.008 -0.998 1 96.31 30 LYS B CA 1
ATOM 1519 C C . LYS B 1 30 ? 14.336 -11.078 -1.688 1 96.31 30 LYS B C 1
ATOM 1521 O O . LYS B 1 30 ? 15.562 -10.969 -1.724 1 96.31 30 LYS B O 1
ATOM 1526 N N . ARG B 1 31 ? 13.703 -12.047 -2.213 1 97.31 31 ARG B N 1
ATOM 1527 C CA . ARG B 1 31 ? 14.383 -13.203 -2.789 1 97.31 31 ARG B CA 1
ATOM 1528 C C . ARG B 1 31 ? 14.719 -12.961 -4.258 1 97.31 31 ARG B C 1
ATOM 1530 O O . ARG B 1 31 ? 15.742 -13.43 -4.754 1 97.31 31 ARG B O 1
ATOM 1537 N N . LEU B 1 32 ? 13.906 -12.297 -5.035 1 98 32 LEU B N 1
ATOM 1538 C CA . LEU B 1 32 ? 14.055 -12.078 -6.473 1 98 32 LEU B CA 1
ATOM 1539 C C . LEU B 1 32 ? 14.93 -10.859 -6.75 1 98 32 LEU B C 1
ATOM 1541 O O . LEU B 1 32 ? 14.883 -9.875 -6.012 1 98 32 LEU B O 1
ATOM 1545 N N . PRO B 1 33 ? 15.711 -10.945 -7.758 1 96.81 33 PRO B N 1
ATOM 1546 C CA . PRO B 1 33 ? 16.516 -9.773 -8.109 1 96.81 33 PRO B CA 1
ATOM 1547 C C . PRO B 1 33 ? 15.672 -8.609 -8.625 1 96.81 33 PRO B C 1
ATOM 1549 O O . PRO B 1 33 ? 14.75 -8.82 -9.422 1 96.81 33 PRO B O 1
ATOM 1552 N N . GLN B 1 34 ? 15.984 -7.348 -8.211 1 97.56 34 GLN B N 1
ATOM 1553 C CA . GLN B 1 34 ? 15.359 -6.137 -8.727 1 97.56 34 GLN B CA 1
ATOM 1554 C C . GLN B 1 34 ? 13.836 -6.27 -8.75 1 97.56 34 GLN B C 1
ATOM 1556 O O . GLN B 1 34 ? 13.219 -6.191 -9.812 1 97.56 34 GLN B O 1
ATOM 1561 N N . ALA B 1 35 ? 13.258 -6.438 -7.582 1 98.69 35 ALA B N 1
ATOM 1562 C CA . ALA B 1 35 ? 11.844 -6.785 -7.484 1 98.69 35 ALA B CA 1
ATOM 1563 C C . ALA B 1 35 ? 11.047 -5.652 -6.836 1 98.69 35 ALA B C 1
ATOM 1565 O O . ALA B 1 35 ? 11.609 -4.82 -6.121 1 98.69 35 ALA B O 1
ATOM 1566 N N . VAL B 1 36 ? 9.805 -5.605 -7.102 1 98.81 36 VAL B N 1
ATOM 1567 C CA . VAL B 1 36 ? 8.852 -4.668 -6.52 1 98.81 36 VAL B CA 1
ATOM 1568 C C . VAL B 1 36 ? 7.527 -5.375 -6.258 1 98.81 36 VAL B C 1
ATOM 1570 O O . VAL B 1 36 ? 7.18 -6.332 -6.953 1 98.81 36 VAL B O 1
ATOM 1573 N N . MET B 1 37 ? 6.824 -4.922 -5.238 1 98.75 37 MET B N 1
ATOM 1574 C CA . MET B 1 37 ? 5.516 -5.527 -5.004 1 98.75 37 MET B CA 1
ATOM 1575 C C . MET B 1 37 ? 4.414 -4.477 -5.031 1 98.75 37 MET B C 1
ATOM 1577 O O . MET B 1 37 ? 4.66 -3.303 -4.75 1 98.75 37 MET B O 1
ATOM 1581 N N . LEU B 1 38 ? 3.258 -4.887 -5.391 1 98.94 38 LEU B N 1
ATOM 1582 C CA . LEU B 1 38 ? 1.999 -4.16 -5.262 1 98.94 38 LEU B CA 1
ATOM 1583 C C . LEU B 1 38 ? 0.935 -5.031 -4.602 1 98.94 38 LEU B C 1
ATOM 1585 O O . LEU B 1 38 ? 0.703 -6.168 -5.027 1 98.94 38 LEU B O 1
ATOM 1589 N N . ASP B 1 39 ? 0.397 -4.594 -3.527 1 98.75 39 ASP B N 1
ATOM 1590 C CA . ASP B 1 39 ? -0.798 -5.184 -2.936 1 98.75 39 ASP B CA 1
ATOM 1591 C C . ASP B 1 39 ? -2.061 -4.473 -3.418 1 98.75 39 ASP B C 1
ATOM 1593 O O . ASP B 1 39 ? -2.207 -3.264 -3.232 1 98.75 39 ASP B O 1
ATOM 1597 N N . GLY B 1 40 ? -2.938 -5.164 -4.031 1 98.69 40 GLY B N 1
ATOM 1598 C CA . GLY B 1 40 ? -4.137 -4.574 -4.602 1 98.69 40 GLY B CA 1
ATOM 1599 C C . GLY B 1 40 ? -4.945 -3.773 -3.598 1 98.69 40 GLY B C 1
ATOM 1600 O O . GLY B 1 40 ? -5.633 -2.82 -3.967 1 98.69 40 GLY B O 1
ATOM 1601 N N . ASP B 1 41 ? -4.879 -4.129 -2.338 1 97.06 41 ASP B N 1
ATOM 1602 C CA . ASP B 1 41 ? -5.625 -3.447 -1.286 1 97.06 41 ASP B CA 1
ATOM 1603 C C . ASP B 1 41 ? -5.121 -2.02 -1.093 1 97.06 41 ASP B C 1
ATOM 1605 O O . ASP B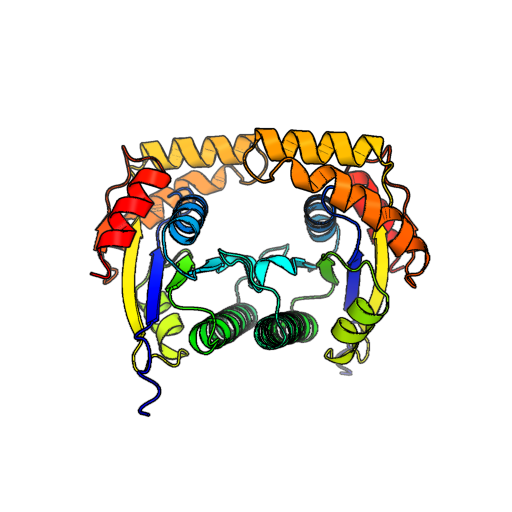 1 41 ? -5.863 -1.151 -0.626 1 97.06 41 ASP B O 1
ATOM 1609 N N . TRP B 1 42 ? -3.807 -1.775 -1.414 1 98.25 42 TRP B N 1
ATOM 1610 C CA . TRP B 1 42 ? -3.215 -0.451 -1.266 1 98.25 42 TRP B CA 1
ATOM 1611 C C . TRP B 1 42 ? -3.857 0.544 -2.227 1 98.25 42 TRP B C 1
ATOM 1613 O O . TRP B 1 42 ? -3.766 1.758 -2.025 1 98.25 42 TRP B O 1
ATOM 1623 N N . CYS B 1 43 ? -4.516 0.066 -3.232 1 98.75 43 CYS B N 1
ATOM 1624 C CA . CYS B 1 43 ? -4.973 0.906 -4.332 1 98.75 43 CYS B CA 1
ATOM 1625 C C . CYS B 1 43 ? -6.332 1.518 -4.023 1 98.75 43 CYS B C 1
ATOM 1627 O O . CYS B 1 43 ? -6.836 2.346 -4.789 1 98.75 43 CYS B O 1
ATOM 1629 N N . TRP B 1 44 ? -6.953 1.139 -2.957 1 98.06 44 TRP B N 1
ATOM 1630 C CA . TRP B 1 44 ? -8.234 1.682 -2.525 1 98.06 44 TRP B CA 1
ATOM 1631 C C . TRP B 1 44 ? -8.438 1.478 -1.027 1 98.06 44 TRP B C 1
ATOM 1633 O O . TRP B 1 44 ? -9.477 0.975 -0.598 1 98.06 44 TRP B O 1
ATOM 1643 N N . ALA B 1 45 ? -7.473 1.804 -0.211 1 97.75 45 ALA B N 1
ATOM 1644 C CA . ALA B 1 45 ? -7.5 1.67 1.243 1 97.75 45 ALA B CA 1
ATOM 1645 C C . ALA B 1 45 ? -8.453 2.684 1.869 1 97.75 45 ALA B C 1
ATOM 1647 O O . ALA B 1 45 ? -8.016 3.662 2.48 1 97.75 45 ALA B O 1
ATOM 1648 N N . MET B 1 46 ? -9.734 2.453 1.826 1 97.94 46 MET B N 1
ATOM 1649 C CA . MET B 1 46 ? -10.766 3.42 2.203 1 97.94 46 MET B CA 1
ATOM 1650 C C . MET B 1 46 ? -11.602 2.9 3.367 1 97.94 46 MET B C 1
ATOM 1652 O O . MET B 1 46 ? -11.617 1.698 3.639 1 97.94 46 MET B O 1
ATOM 1656 N N . ASP B 1 47 ? -12.242 3.795 3.998 1 96.81 47 ASP B N 1
ATOM 1657 C CA . ASP B 1 47 ? -13.195 3.514 5.07 1 96.81 47 ASP B CA 1
ATOM 1658 C C . ASP B 1 47 ? -14.344 4.516 5.062 1 96.81 47 ASP B C 1
ATOM 1660 O O . ASP B 1 47 ? -14.117 5.727 5.117 1 96.81 47 ASP B O 1
ATOM 1664 N N . PRO B 1 48 ? -15.562 4.039 4.965 1 96.38 48 PRO B N 1
ATOM 1665 C CA . PRO B 1 48 ? -15.969 2.643 4.781 1 96.38 48 PRO B CA 1
ATOM 1666 C C . PRO B 1 48 ? -15.516 2.068 3.439 1 96.38 48 PRO B C 1
ATOM 1668 O O . PRO B 1 48 ? -15.32 2.816 2.477 1 96.38 48 PRO B O 1
ATOM 1671 N N . PHE B 1 49 ? -15.406 0.831 3.447 1 94.44 49 PHE B N 1
ATOM 1672 C CA . PHE B 1 49 ? -15.062 0.136 2.211 1 94.44 49 PHE B CA 1
ATOM 1673 C C . PHE B 1 49 ? -16.297 -0.011 1.314 1 94.44 49 PHE B C 1
ATOM 1675 O O . PHE B 1 49 ? -17.203 -0.785 1.619 1 94.44 49 PHE B O 1
ATOM 1682 N N . VAL B 1 50 ? -16.297 0.638 0.225 1 95.38 50 VAL B N 1
ATOM 1683 C CA . VAL B 1 50 ? -17.438 0.679 -0.676 1 95.38 50 VAL B CA 1
ATOM 1684 C C . VAL B 1 50 ? -17.094 -0.006 -1.993 1 95.38 50 VAL B C 1
ATOM 1686 O O . VAL B 1 50 ? -16.125 0.378 -2.662 1 95.38 50 VAL B O 1
ATOM 1689 N N . VAL B 1 51 ? -17.891 -1.002 -2.365 1 95.31 51 VAL B N 1
ATOM 1690 C CA . VAL B 1 51 ? -17.703 -1.698 -3.631 1 95.31 51 VAL B CA 1
ATOM 1691 C C . VAL B 1 51 ? -18.875 -1.422 -4.562 1 95.31 51 VAL B C 1
ATOM 1693 O O . VAL B 1 51 ? -19.984 -1.922 -4.34 1 95.31 51 VAL B O 1
ATOM 1696 N N . ASN B 1 52 ? -18.672 -0.631 -5.48 1 97.06 52 ASN B N 1
ATOM 1697 C CA . ASN B 1 52 ? -19.625 -0.323 -6.551 1 97.06 52 ASN B CA 1
ATOM 1698 C C . ASN B 1 52 ? -18.906 -0.112 -7.883 1 97.06 52 ASN B C 1
ATOM 1700 O O . ASN B 1 52 ? -17.688 -0.316 -7.98 1 97.06 52 ASN B O 1
ATOM 1704 N N . ASP B 1 53 ? -19.641 0.147 -8.953 1 96.69 53 ASP B N 1
ATOM 1705 C CA . ASP B 1 53 ? -19.062 0.229 -10.281 1 96.69 53 ASP B CA 1
ATOM 1706 C C . ASP B 1 53 ? -17.953 1.284 -10.328 1 96.69 53 ASP B C 1
ATOM 1708 O O . ASP B 1 53 ? -16.891 1.056 -10.914 1 96.69 53 ASP B O 1
ATOM 1712 N N . ALA B 1 54 ? -18.172 2.385 -9.68 1 96.62 54 ALA B N 1
ATOM 1713 C CA . ALA B 1 54 ? -17.203 3.484 -9.695 1 96.62 54 ALA B CA 1
ATOM 1714 C C . ALA B 1 54 ? -15.922 3.1 -8.984 1 96.62 54 ALA B C 1
ATOM 1716 O O . ALA B 1 54 ? -14.82 3.311 -9.508 1 96.62 54 ALA B O 1
ATOM 1717 N N . THR B 1 55 ? -16.062 2.521 -7.793 1 97.56 55 THR B N 1
ATOM 1718 C CA . THR B 1 55 ? -14.875 2.17 -7.031 1 97.56 55 THR B CA 1
ATOM 1719 C C . THR B 1 55 ? -14.148 0.993 -7.672 1 97.56 55 THR B C 1
ATOM 1721 O O . THR B 1 55 ? -12.922 0.906 -7.613 1 97.56 55 THR B O 1
ATOM 1724 N N . LYS B 1 56 ? -14.852 0.093 -8.32 1 97.44 56 LYS B N 1
ATOM 1725 C CA . LYS B 1 56 ? -14.227 -0.999 -9.055 1 97.44 56 LYS B CA 1
ATOM 1726 C C . LYS B 1 56 ? -13.391 -0.469 -10.219 1 97.44 56 LYS B C 1
ATOM 1728 O O . LYS B 1 56 ? -12.266 -0.915 -10.438 1 97.44 56 LYS B O 1
ATOM 1733 N N . ALA B 1 57 ? -13.977 0.413 -10.922 1 97.94 57 ALA B N 1
ATOM 1734 C CA . ALA B 1 57 ? -13.25 1.014 -12.039 1 97.94 57 ALA B CA 1
ATOM 1735 C C . ALA B 1 57 ? -12 1.747 -11.547 1 97.94 57 ALA B C 1
ATOM 1737 O O . ALA B 1 57 ? -10.938 1.639 -12.156 1 97.94 57 ALA B O 1
ATOM 1738 N N . MET B 1 58 ? -12.133 2.465 -10.492 1 98.31 58 MET B N 1
ATOM 1739 C CA . MET B 1 58 ? -11.023 3.227 -9.922 1 98.31 58 MET B CA 1
ATOM 1740 C C . MET B 1 58 ? -9.875 2.303 -9.523 1 98.31 58 MET B C 1
ATOM 1742 O O . MET B 1 58 ? -8.727 2.529 -9.914 1 98.31 58 MET B O 1
ATOM 1746 N N . VAL B 1 59 ? -10.203 1.306 -8.766 1 98.62 59 VAL B N 1
ATOM 1747 C CA . VAL B 1 59 ? -9.141 0.436 -8.258 1 98.62 59 VAL B CA 1
ATOM 1748 C C . VAL B 1 59 ? -8.469 -0.286 -9.422 1 98.62 59 VAL B C 1
ATOM 1750 O O . VAL B 1 59 ? -7.246 -0.472 -9.422 1 98.62 59 VAL B O 1
ATOM 1753 N N . MET B 1 60 ? -9.203 -0.735 -10.391 1 98.75 60 MET B N 1
ATOM 1754 C CA . MET B 1 60 ? -8.609 -1.408 -11.547 1 98.75 60 MET B CA 1
ATOM 1755 C C . MET B 1 60 ? -7.688 -0.465 -12.312 1 98.75 60 MET B C 1
ATOM 1757 O O . MET B 1 60 ? -6.59 -0.854 -12.711 1 98.75 60 MET B O 1
ATOM 1761 N N . ASP B 1 61 ? -8.125 0.745 -12.477 1 98.81 61 ASP B N 1
ATOM 1762 C CA . ASP B 1 61 ? -7.301 1.749 -13.141 1 98.81 61 ASP B CA 1
ATOM 1763 C C . ASP B 1 61 ? -6.02 2.012 -12.352 1 98.81 61 ASP B C 1
ATOM 1765 O O . ASP B 1 61 ? -4.941 2.152 -12.93 1 98.81 61 ASP B O 1
ATOM 1769 N N . ASN B 1 62 ? -6.133 2.154 -11.055 1 98.88 62 ASN B N 1
ATOM 1770 C CA . ASN B 1 62 ? -4.973 2.34 -10.195 1 98.88 62 ASN B CA 1
ATOM 1771 C C . ASN B 1 62 ? -3.994 1.177 -10.312 1 98.88 62 ASN B C 1
ATOM 1773 O O . ASN B 1 62 ? -2.787 1.388 -10.461 1 98.88 62 ASN B O 1
ATOM 1777 N N . ILE B 1 63 ? -4.52 -0.058 -10.297 1 98.94 63 ILE B N 1
ATOM 1778 C CA . ILE B 1 63 ? -3.707 -1.266 -10.406 1 98.94 63 ILE B CA 1
ATOM 1779 C C . ILE B 1 63 ? -2.996 -1.286 -11.758 1 98.94 63 ILE B C 1
ATOM 1781 O O . ILE B 1 63 ? -1.785 -1.512 -11.828 1 98.94 63 ILE B O 1
ATOM 1785 N N . HIS B 1 64 ? -3.734 -1.017 -12.805 1 98.94 64 HIS B N 1
ATOM 1786 C CA . HIS B 1 64 ? -3.139 -1.004 -14.133 1 98.94 64 HIS B CA 1
ATOM 1787 C C . HIS B 1 64 ? -2.012 0.019 -14.227 1 98.94 64 HIS B C 1
ATOM 1789 O O . HIS B 1 64 ? -0.946 -0.271 -14.773 1 98.94 64 HIS B O 1
ATOM 1795 N N . HIS B 1 65 ? -2.258 1.183 -13.711 1 98.88 65 HIS B N 1
ATOM 1796 C CA . HIS B 1 65 ? -1.249 2.234 -13.789 1 98.88 65 HIS B CA 1
ATOM 1797 C C . HIS B 1 65 ? 0.034 1.823 -13.078 1 98.88 65 HIS B C 1
ATOM 1799 O O . HIS B 1 65 ? 1.122 1.899 -13.648 1 98.88 65 HIS B O 1
ATOM 1805 N N . LEU B 1 66 ? -0.104 1.393 -11.859 1 98.88 66 LEU B N 1
ATOM 1806 C CA . LEU B 1 66 ? 1.07 1.062 -11.062 1 98.88 66 LEU B CA 1
ATOM 1807 C C . LEU B 1 66 ? 1.821 -0.121 -11.656 1 98.88 66 LEU B C 1
ATOM 1809 O O . LEU B 1 66 ? 3.047 -0.081 -11.797 1 98.88 66 LEU B O 1
ATOM 1813 N N . LEU B 1 67 ? 1.132 -1.179 -12.008 1 98.88 67 LEU B N 1
ATOM 1814 C CA . LEU B 1 67 ? 1.793 -2.35 -12.578 1 98.88 67 LEU B CA 1
ATOM 1815 C C . LEU B 1 67 ? 2.482 -2.004 -13.891 1 98.88 67 LEU B C 1
ATOM 1817 O O . LEU B 1 67 ? 3.605 -2.447 -14.141 1 98.88 67 LEU B O 1
ATOM 1821 N N . ASN B 1 68 ? 1.843 -1.226 -14.75 1 98.81 68 ASN B N 1
ATOM 1822 C CA . ASN B 1 68 ? 2.488 -0.815 -15.984 1 98.81 68 ASN B CA 1
ATOM 1823 C C . ASN B 1 68 ? 3.719 0.047 -15.719 1 98.81 68 ASN B C 1
ATOM 1825 O O . ASN B 1 68 ? 4.723 -0.061 -16.422 1 98.81 68 ASN B O 1
ATOM 1829 N N . ALA B 1 69 ? 3.611 0.958 -14.742 1 98.69 69 ALA B N 1
ATOM 1830 C CA . ALA B 1 69 ? 4.773 1.757 -14.359 1 98.69 69 ALA B CA 1
ATOM 1831 C C . ALA B 1 69 ? 5.941 0.865 -13.945 1 98.69 69 ALA B C 1
ATOM 1833 O O . ALA B 1 69 ? 7.082 1.099 -14.352 1 98.69 69 ALA B O 1
ATOM 1834 N N . PHE B 1 70 ? 5.656 -0.186 -13.164 1 98.62 70 PHE B N 1
ATOM 1835 C CA . PHE B 1 70 ? 6.688 -1.112 -12.719 1 98.62 70 PHE B CA 1
ATOM 1836 C C . PHE B 1 70 ? 7.25 -1.908 -13.891 1 98.62 70 PHE B C 1
ATOM 1838 O O . PHE B 1 70 ? 8.461 -2.098 -13.992 1 98.62 70 PHE B O 1
ATOM 1845 N N . ILE B 1 71 ? 6.387 -2.393 -14.742 1 97.88 71 ILE B N 1
ATOM 1846 C CA . ILE B 1 71 ? 6.785 -3.186 -15.898 1 97.88 71 ILE B CA 1
ATOM 1847 C C . ILE B 1 71 ? 7.691 -2.355 -16.812 1 97.88 71 ILE B C 1
ATOM 1849 O O . ILE B 1 71 ? 8.656 -2.875 -17.375 1 97.88 71 ILE B O 1
ATOM 1853 N N . GLN B 1 72 ? 7.469 -1.087 -16.906 1 96.94 72 GLN B N 1
ATOM 1854 C CA . GLN B 1 72 ? 8.211 -0.232 -17.828 1 96.94 72 GLN B CA 1
ATOM 1855 C C . GLN B 1 72 ? 9.492 0.291 -17.172 1 96.94 72 GLN B C 1
ATOM 1857 O O . GLN B 1 72 ? 10.367 0.81 -17.875 1 96.94 72 GLN B O 1
ATOM 1862 N N . ALA B 1 73 ? 9.57 0.249 -15.867 1 96.31 73 ALA B N 1
ATOM 1863 C CA . ALA B 1 73 ? 10.719 0.803 -15.156 1 96.31 73 ALA B CA 1
ATOM 1864 C C . ALA B 1 73 ? 11.992 0.03 -15.492 1 96.31 73 ALA B C 1
ATOM 1866 O O . ALA B 1 73 ? 12.047 -1.191 -15.328 1 96.31 73 ALA B O 1
ATOM 1867 N N . PRO B 1 74 ? 13.031 0.72 -15.891 1 93.56 74 PRO B N 1
ATOM 1868 C CA . PRO B 1 74 ? 14.25 0.038 -16.312 1 93.56 74 PRO B CA 1
ATOM 1869 C C . PRO B 1 74 ? 14.961 -0.674 -15.164 1 93.56 74 PRO B C 1
ATOM 1871 O O . PRO B 1 74 ? 15.664 -1.664 -15.383 1 93.56 74 PRO B O 1
ATOM 1874 N N . ASP B 1 75 ? 14.734 -0.271 -13.953 1 94 75 ASP B N 1
ATOM 1875 C CA . ASP B 1 75 ? 15.461 -0.799 -12.797 1 94 75 ASP B CA 1
ATOM 1876 C C . ASP B 1 75 ? 14.758 -2.021 -12.219 1 94 75 ASP B C 1
ATOM 1878 O O . ASP B 1 75 ? 15.266 -2.658 -11.297 1 94 75 ASP B O 1
ATOM 1882 N N . LEU B 1 76 ? 13.641 -2.414 -12.82 1 97.12 76 LEU B N 1
ATOM 1883 C CA . LEU B 1 76 ? 12.844 -3.498 -12.258 1 97.12 76 LEU B CA 1
ATOM 1884 C C . LEU B 1 76 ? 12.75 -4.664 -13.234 1 97.12 76 LEU B C 1
ATOM 1886 O O . LEU B 1 76 ? 12.555 -4.461 -14.43 1 97.12 76 LEU B O 1
ATOM 1890 N N . ILE B 1 77 ? 12.945 -5.867 -12.672 1 97.25 77 ILE B N 1
ATOM 1891 C CA . ILE B 1 77 ? 12.891 -7.082 -13.477 1 97.25 77 ILE B CA 1
ATOM 1892 C C . ILE B 1 77 ? 11.734 -7.961 -13.016 1 97.25 77 ILE B C 1
ATOM 1894 O O . ILE B 1 77 ? 11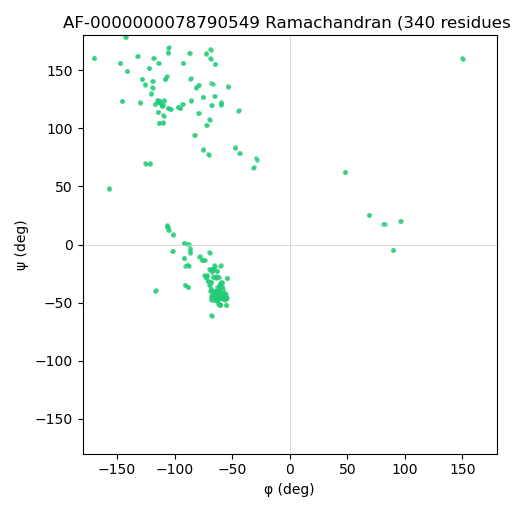.047 -8.586 -13.828 1 97.25 77 ILE B O 1
ATOM 1898 N N . ASN B 1 78 ? 11.492 -8.047 -11.734 1 98.44 78 ASN B N 1
ATOM 1899 C CA . ASN B 1 78 ? 10.445 -8.891 -11.156 1 98.44 78 ASN B CA 1
ATOM 1900 C C . ASN B 1 78 ? 9.359 -8.055 -10.484 1 98.44 78 ASN B C 1
ATOM 1902 O O . ASN B 1 78 ? 9.648 -7.25 -9.594 1 98.44 78 ASN B O 1
ATOM 1906 N N . ILE B 1 79 ? 8.141 -8.25 -10.922 1 98.81 79 ILE B N 1
ATOM 1907 C CA . ILE B 1 79 ? 6.984 -7.551 -10.375 1 98.81 79 ILE B CA 1
ATOM 1908 C C . ILE B 1 79 ? 6.07 -8.547 -9.664 1 98.81 79 ILE B C 1
ATOM 1910 O O . ILE B 1 79 ? 5.648 -9.547 -10.25 1 98.81 79 ILE B O 1
ATOM 1914 N N . VAL B 1 80 ? 5.801 -8.297 -8.398 1 98.94 80 VAL B N 1
ATOM 1915 C CA . VAL B 1 80 ? 4.934 -9.156 -7.602 1 98.94 80 VAL B CA 1
ATOM 1916 C C . VAL B 1 80 ? 3.627 -8.43 -7.293 1 98.94 80 VAL B C 1
ATOM 1918 O O . VAL B 1 80 ? 3.639 -7.332 -6.727 1 98.94 80 VAL B O 1
ATOM 1921 N N . PHE B 1 81 ? 2.562 -8.969 -7.711 1 98.94 81 PHE B N 1
ATOM 1922 C CA . PHE B 1 81 ? 1.238 -8.43 -7.422 1 98.94 81 PHE B CA 1
ATOM 1923 C C . PHE B 1 81 ? 0.417 -9.422 -6.602 1 98.94 81 PHE B C 1
ATOM 1925 O O . PHE B 1 81 ? 0.22 -10.562 -7.016 1 98.94 81 PHE B O 1
ATOM 1932 N N . CYS B 1 82 ? -0.033 -9.016 -5.383 1 98.88 82 CYS B N 1
ATOM 1933 C CA . CYS B 1 82 ? -0.888 -9.898 -4.594 1 98.88 82 CYS B CA 1
ATOM 1934 C C . CYS B 1 82 ? -2.244 -9.25 -4.336 1 98.88 82 CYS B C 1
ATOM 1936 O O . CYS B 1 82 ? -2.336 -8.039 -4.16 1 98.88 82 CYS B O 1
ATOM 1938 N N . TRP B 1 83 ? -3.254 -10.047 -4.402 1 98.62 83 TRP B N 1
ATOM 1939 C CA . TRP B 1 83 ? -4.637 -9.609 -4.242 1 98.62 83 TRP B CA 1
ATOM 1940 C C . TRP B 1 83 ? -5.574 -10.812 -4.137 1 98.62 83 TRP B C 1
ATOM 1942 O O . TRP B 1 83 ? -5.18 -11.945 -4.422 1 98.62 83 TRP B O 1
ATOM 1952 N N . VAL B 1 84 ? -6.781 -10.57 -3.588 1 97.75 84 VAL B N 1
ATOM 1953 C CA . VAL B 1 84 ? -7.789 -11.625 -3.635 1 97.75 84 VAL B CA 1
ATOM 1954 C C . VAL B 1 84 ? -8.312 -11.773 -5.062 1 97.75 84 VAL B C 1
ATOM 1956 O O . VAL B 1 84 ? -9.07 -10.93 -5.547 1 97.75 84 VAL B O 1
ATOM 1959 N N . MET B 1 85 ? -7.863 -12.773 -5.738 1 98.19 85 MET B N 1
ATOM 1960 C CA . MET B 1 85 ? -8.227 -13.086 -7.117 1 98.19 85 MET B CA 1
ATOM 1961 C C . MET B 1 85 ? -8.844 -14.477 -7.219 1 98.19 85 MET B C 1
ATOM 1963 O O . MET B 1 85 ? -8.266 -15.383 -7.816 1 98.19 85 MET B O 1
ATOM 1967 N N . ASP B 1 86 ? -10.078 -14.547 -6.652 1 98.06 86 ASP B N 1
ATOM 1968 C CA . ASP B 1 86 ? -10.719 -15.844 -6.484 1 98.06 86 ASP B CA 1
ATOM 1969 C C . ASP B 1 86 ? -11.602 -16.172 -7.688 1 98.06 86 ASP B C 1
ATOM 1971 O O . ASP B 1 86 ? -12.266 -17.219 -7.707 1 98.06 86 ASP B O 1
ATOM 1975 N N . GLU B 1 87 ? -11.656 -15.336 -8.68 1 98 87 GLU B N 1
ATOM 1976 C CA . GLU B 1 87 ? -12.344 -15.578 -9.945 1 98 87 GLU B CA 1
ATOM 1977 C C . GLU B 1 87 ? -11.422 -15.305 -11.133 1 98 87 GLU B C 1
ATOM 1979 O O . GLU B 1 87 ? -10.648 -14.344 -11.117 1 98 87 GLU B O 1
ATOM 1984 N N . GLN B 1 88 ? -11.547 -16.125 -12.148 1 98.38 88 GLN B N 1
ATOM 1985 C CA . GLN B 1 88 ? -10.711 -15.984 -13.336 1 98.38 88 GLN B CA 1
ATOM 1986 C C . GLN B 1 88 ? -10.906 -14.617 -13.984 1 98.38 88 GLN B C 1
ATOM 1988 O O . GLN B 1 88 ? -9.961 -14.031 -14.508 1 98.38 88 GLN B O 1
ATOM 1993 N N . GLU B 1 89 ? -12.07 -14.117 -13.883 1 98.06 89 GLU B N 1
ATOM 1994 C CA . GLU B 1 89 ? -12.398 -12.828 -14.492 1 98.06 89 GLU B CA 1
ATOM 1995 C C . GLU B 1 89 ? -11.57 -11.703 -13.875 1 98.06 89 GLU B C 1
ATOM 1997 O O . GLU B 1 89 ? -11.211 -10.742 -14.555 1 98.06 89 GLU B O 1
ATOM 2002 N N . ILE B 1 90 ? -11.32 -11.766 -12.625 1 98.12 90 ILE B N 1
ATOM 2003 C CA . ILE B 1 90 ? -10.531 -10.75 -11.953 1 98.12 90 ILE B CA 1
ATOM 2004 C C . ILE B 1 90 ? -9.109 -10.742 -12.516 1 98.12 90 ILE B C 1
ATOM 2006 O O . ILE B 1 90 ? -8.562 -9.688 -12.82 1 98.12 90 ILE B O 1
ATOM 2010 N N . ILE B 1 91 ? -8.508 -11.883 -12.695 1 98.62 91 ILE B N 1
ATOM 2011 C CA . ILE B 1 91 ? -7.164 -12.031 -13.242 1 98.62 91 ILE B CA 1
ATOM 2012 C C . ILE B 1 91 ? -7.133 -11.516 -14.68 1 98.62 91 ILE B C 1
ATOM 2014 O O . ILE B 1 91 ? -6.23 -10.766 -15.062 1 98.62 91 ILE B O 1
ATOM 2018 N N . ASP B 1 92 ? -8.148 -11.922 -15.43 1 98.56 92 ASP B N 1
ATOM 2019 C CA . ASP B 1 92 ? -8.242 -11.469 -16.812 1 98.56 92 ASP B CA 1
ATOM 2020 C C . ASP B 1 92 ? -8.336 -9.945 -16.875 1 98.56 92 ASP B C 1
ATOM 2022 O O . ASP B 1 92 ? -7.73 -9.32 -17.75 1 98.56 92 ASP B O 1
ATOM 2026 N N . ASP B 1 93 ? -9.141 -9.375 -16 1 98.5 93 ASP B N 1
ATOM 2027 C CA . ASP B 1 93 ? -9.281 -7.922 -15.938 1 98.5 93 ASP B CA 1
ATOM 2028 C C . ASP B 1 93 ? -7.945 -7.258 -15.609 1 98.5 93 ASP B C 1
ATOM 2030 O O . ASP B 1 93 ? -7.586 -6.242 -16.203 1 98.5 93 ASP B O 1
ATOM 2034 N N . VAL B 1 94 ? -7.215 -7.781 -14.68 1 98.69 94 VAL B N 1
ATOM 2035 C CA . VAL B 1 94 ? -5.906 -7.242 -14.312 1 98.69 94 VAL B CA 1
ATOM 2036 C C . VAL B 1 94 ? -4.965 -7.32 -15.516 1 98.69 94 VAL B C 1
ATOM 2038 O O . VAL B 1 94 ? -4.402 -6.309 -15.938 1 98.69 94 VAL B O 1
ATOM 2041 N N . LEU B 1 95 ? -4.879 -8.477 -16.094 1 98.75 95 LEU B N 1
ATOM 2042 C CA . LEU B 1 95 ? -3.93 -8.695 -17.188 1 98.75 95 LEU B CA 1
ATOM 2043 C C . LEU B 1 95 ? -4.332 -7.91 -18.422 1 98.75 95 LEU B C 1
ATOM 2045 O O . LEU B 1 95 ? -3.475 -7.469 -19.188 1 98.75 95 LEU B O 1
ATOM 2049 N N . GLY B 1 96 ? -5.582 -7.758 -18.578 1 98.25 96 GLY B N 1
ATOM 2050 C CA . GLY B 1 96 ? -6.109 -7.133 -19.781 1 98.25 96 GLY B CA 1
ATOM 2051 C C . GLY B 1 96 ? -5.676 -5.688 -19.953 1 98.25 96 GLY B C 1
ATOM 2052 O O . GLY B 1 96 ? -5.68 -5.152 -21.062 1 98.25 96 GLY B O 1
ATOM 2053 N N . GLY B 1 97 ? -5.285 -4.973 -18.891 1 98.25 97 GLY B N 1
ATOM 2054 C CA . GLY B 1 97 ? -4.871 -3.582 -18.938 1 98.25 97 GLY B CA 1
ATOM 2055 C C . GLY B 1 97 ? -3.363 -3.408 -18.906 1 98.25 97 GLY B C 1
ATOM 2056 O O . GLY B 1 97 ? -2.865 -2.285 -18.812 1 98.25 97 GLY B O 1
ATOM 2057 N N . LEU B 1 98 ? -2.609 -4.496 -19.016 1 98.56 98 LEU B N 1
ATOM 2058 C CA . LEU B 1 98 ? -1.162 -4.43 -18.828 1 98.56 98 LEU B CA 1
ATOM 2059 C C . LEU B 1 98 ? -0.441 -4.578 -20.172 1 98.56 98 LEU B C 1
ATOM 2061 O O . LEU B 1 98 ? -0.931 -5.262 -21.062 1 98.56 98 LEU B O 1
ATOM 2065 N N . MET B 1 99 ? 0.644 -3.867 -20.281 1 95.94 99 MET B N 1
ATOM 2066 C CA . MET B 1 99 ? 1.543 -4.012 -21.422 1 95.94 99 MET B CA 1
ATOM 2067 C C . MET B 1 99 ? 2.5 -5.184 -21.219 1 95.94 99 MET B C 1
ATOM 2069 O O . MET B 1 99 ? 3.623 -4.996 -20.75 1 95.94 99 MET B O 1
ATOM 2073 N N . LEU B 1 100 ? 2.143 -6.328 -21.734 1 96 100 LEU B N 1
ATOM 2074 C CA . LEU B 1 100 ? 2.812 -7.562 -21.344 1 96 100 LEU B CA 1
ATOM 2075 C C . LEU B 1 100 ? 3.736 -8.062 -22.438 1 96 100 LEU B C 1
ATOM 2077 O O . LEU B 1 100 ? 4.203 -9.203 -22.391 1 96 100 LEU B O 1
ATOM 2081 N N . LYS B 1 101 ? 3.994 -7.191 -23.344 1 91.88 101 LYS B N 1
ATOM 2082 C CA . LYS B 1 101 ? 4.965 -7.621 -24.344 1 91.88 101 LYS B CA 1
ATOM 2083 C C . LYS B 1 101 ? 6.305 -7.969 -23.703 1 91.88 101 LYS B C 1
ATOM 2085 O O . LYS B 1 101 ? 6.867 -7.164 -22.953 1 91.88 101 LYS B O 1
ATOM 2090 N N . ASN B 1 102 ? 6.867 -9.18 -23.812 1 91.56 102 ASN B N 1
ATOM 2091 C CA . ASN B 1 102 ? 8.125 -9.688 -23.281 1 91.56 102 ASN B CA 1
ATOM 2092 C C . ASN B 1 102 ? 8.07 -9.805 -21.75 1 91.56 102 ASN B C 1
ATOM 2094 O O . ASN B 1 102 ? 9.062 -9.516 -21.078 1 91.56 102 ASN B O 1
ATOM 2098 N N . VAL B 1 103 ? 6.934 -9.953 -21.203 1 97 103 VAL B N 1
ATOM 2099 C CA . VAL B 1 103 ? 6.75 -10.188 -19.781 1 97 103 VAL B CA 1
ATOM 2100 C C . VAL B 1 103 ? 6.207 -11.602 -19.547 1 97 103 VAL B C 1
ATOM 2102 O O . VAL B 1 103 ? 5.191 -11.977 -20.141 1 97 103 VAL B O 1
ATOM 2105 N N . GLN B 1 104 ? 6.895 -12.367 -18.812 1 97.44 104 GLN B N 1
ATOM 2106 C CA . GLN B 1 104 ? 6.402 -13.672 -18.375 1 97.44 104 GLN B CA 1
ATOM 2107 C C . GLN B 1 104 ? 5.469 -13.531 -17.172 1 97.44 104 GLN B C 1
ATOM 2109 O O . GLN B 1 104 ? 5.75 -12.773 -16.234 1 97.44 104 GLN B O 1
ATOM 2114 N N . VAL B 1 105 ? 4.336 -14.258 -17.25 1 98.12 105 VAL B N 1
ATOM 2115 C CA . VAL B 1 105 ? 3.379 -14.195 -16.141 1 98.12 105 VAL B CA 1
ATOM 2116 C C . VAL B 1 105 ? 3.387 -15.523 -15.383 1 98.12 105 VAL B C 1
ATOM 2118 O O . VAL B 1 105 ? 3.24 -16.594 -15.977 1 98.12 105 VAL B O 1
ATOM 2121 N N . VAL B 1 106 ? 3.621 -15.484 -14.133 1 98.56 106 VAL B N 1
ATOM 2122 C CA . VAL B 1 106 ? 3.508 -16.609 -13.203 1 98.56 106 VAL B CA 1
ATOM 2123 C C . VAL B 1 106 ? 2.312 -16.391 -12.281 1 98.56 106 VAL B C 1
ATOM 2125 O O . VAL B 1 106 ? 2.311 -15.477 -11.453 1 98.56 106 VAL B O 1
ATOM 2128 N N . ASN B 1 107 ? 1.316 -17.188 -12.445 1 98.69 107 ASN B N 1
ATOM 2129 C CA . ASN B 1 107 ? 0.081 -17.078 -11.68 1 98.69 107 ASN B CA 1
ATOM 2130 C C . ASN B 1 107 ? -0.026 -18.172 -10.625 1 98.69 107 ASN B C 1
ATOM 2132 O O . ASN B 1 107 ? -0.122 -19.359 -10.961 1 98.69 107 ASN B O 1
ATOM 2136 N N . VAL B 1 108 ? -0.065 -17.766 -9.328 1 98.81 108 VAL B N 1
ATOM 2137 C CA . VAL B 1 108 ? -0.054 -18.719 -8.227 1 98.81 108 VAL B CA 1
ATOM 2138 C C . VAL B 1 108 ? -1.251 -18.469 -7.309 1 98.81 108 VAL B C 1
ATOM 2140 O O . VAL B 1 108 ? -1.592 -17.312 -7.023 1 98.81 108 VAL B O 1
ATOM 2143 N N . SER B 1 109 ? -1.914 -19.5 -6.859 1 98.75 109 SER B N 1
ATOM 2144 C CA . SER B 1 109 ? -2.92 -19.453 -5.805 1 98.75 109 SER B CA 1
ATOM 2145 C C . SER B 1 109 ? -2.43 -20.156 -4.543 1 98.75 109 SER B C 1
ATOM 2147 O O . SER B 1 109 ? -2.08 -21.344 -4.582 1 98.75 109 SER B O 1
ATOM 2149 N N . LEU B 1 110 ? -2.344 -19.438 -3.477 1 98.69 110 LEU B N 1
ATOM 2150 C CA . LEU B 1 110 ? -2.041 -20.031 -2.182 1 98.69 110 LEU B CA 1
ATOM 2151 C C . LEU B 1 110 ? -3.258 -20.766 -1.62 1 98.69 110 LEU B C 1
ATOM 2153 O O . LEU B 1 110 ? -4.332 -20.172 -1.48 1 98.69 110 LEU B O 1
ATOM 2157 N N . MET B 1 111 ? -3.025 -22.016 -1.268 1 97.75 111 MET B N 1
ATOM 2158 C CA . MET B 1 111 ? -4.125 -22.875 -0.855 1 97.75 111 MET B CA 1
ATOM 2159 C C . MET B 1 111 ? -3.855 -23.484 0.515 1 97.75 111 MET B C 1
ATOM 2161 O O . MET B 1 111 ? -3.637 -24.688 0.629 1 97.75 111 MET B O 1
ATOM 2165 N N . PRO B 1 112 ? -3.887 -22.672 1.542 1 97.81 112 PRO B N 1
ATOM 2166 C CA . PRO B 1 112 ? -3.775 -23.25 2.879 1 97.81 112 PRO B CA 1
ATOM 2167 C C . PRO B 1 112 ? -5.043 -24 3.307 1 97.81 112 PRO B C 1
ATOM 2169 O O . PRO B 1 112 ? -6.109 -23.781 2.729 1 97.81 112 PRO B O 1
ATOM 2172 N N . SER B 1 113 ? -4.91 -24.812 4.352 1 97.38 113 SER B N 1
ATOM 2173 C CA . SER B 1 113 ? -6.086 -25.469 4.918 1 97.38 113 SER B CA 1
ATOM 2174 C C . SER B 1 113 ? -7.004 -24.453 5.602 1 97.38 113 SER B C 1
ATOM 2176 O O . SER B 1 113 ? -6.574 -23.359 5.969 1 97.38 113 SER B O 1
ATOM 2178 N N . ALA B 1 114 ? -8.273 -24.859 5.781 1 96.56 114 ALA B N 1
ATOM 2179 C CA . ALA B 1 114 ? -9.227 -24.031 6.512 1 96.56 114 ALA B CA 1
ATOM 2180 C C . ALA B 1 114 ? -8.742 -23.766 7.93 1 96.56 114 ALA B C 1
ATOM 2182 O O . ALA B 1 114 ? -8.938 -22.656 8.461 1 96.56 114 ALA B O 1
ATOM 2183 N N . GLU B 1 115 ? -8.141 -24.703 8.508 1 96.31 115 GLU B N 1
ATOM 2184 C CA . GLU B 1 115 ? -7.633 -24.578 9.875 1 96.31 115 GLU B CA 1
ATOM 2185 C C . GLU B 1 115 ? -6.535 -23.516 9.953 1 96.31 115 GLU B C 1
ATOM 2187 O O . GLU B 1 115 ? -6.512 -22.703 10.883 1 96.31 115 GLU B O 1
ATOM 2192 N N . LYS B 1 116 ? -5.66 -23.594 9 1 95.94 116 LYS B N 1
ATOM 2193 C CA . LYS B 1 116 ? -4.598 -22.594 8.969 1 95.94 116 LYS B CA 1
ATOM 2194 C C . LYS B 1 116 ? -5.164 -21.188 8.734 1 95.94 116 LYS B C 1
ATOM 2196 O O . LYS B 1 116 ? -4.723 -20.219 9.352 1 95.94 116 LYS B O 1
ATOM 2201 N N . LEU B 1 117 ? -6.125 -21.031 7.871 1 95.69 117 LEU B N 1
ATOM 2202 C CA . LEU B 1 117 ? -6.785 -19.75 7.637 1 95.69 117 LEU B CA 1
ATOM 2203 C C . LEU B 1 117 ? -7.371 -19.203 8.93 1 95.69 117 LEU B C 1
ATOM 2205 O O . LEU B 1 117 ? -7.18 -18.031 9.242 1 95.69 117 LEU B O 1
ATOM 2209 N N . LYS B 1 118 ? -8.039 -20.062 9.617 1 94.94 118 LYS B N 1
ATOM 2210 C CA . LYS B 1 118 ? -8.672 -19.672 10.875 1 94.94 118 LYS B CA 1
ATOM 2211 C C . LYS B 1 118 ? -7.637 -19.172 11.875 1 94.94 118 LYS B C 1
ATOM 2213 O O . LYS B 1 118 ? -7.848 -18.156 12.539 1 94.94 118 LYS B O 1
ATOM 2218 N N . ARG B 1 119 ? -6.625 -19.906 11.945 1 95.56 119 ARG B N 1
ATOM 2219 C CA . ARG B 1 119 ? -5.562 -19.531 12.867 1 95.56 119 ARG B CA 1
ATOM 2220 C C . ARG B 1 119 ? -4.98 -18.172 12.492 1 95.56 119 ARG B C 1
ATOM 2222 O O . ARG B 1 119 ? -4.812 -17.297 13.359 1 95.56 119 ARG B O 1
ATOM 2229 N N . ASN B 1 120 ? -4.605 -18.031 11.234 1 94.06 120 ASN B N 1
ATOM 2230 C CA . ASN B 1 120 ? -4.016 -16.781 10.758 1 94.06 120 ASN B CA 1
ATOM 2231 C C . ASN B 1 120 ? -4.957 -15.602 10.977 1 94.06 120 ASN B C 1
ATOM 2233 O O . ASN B 1 120 ? -4.535 -14.547 11.461 1 94.06 120 ASN B O 1
ATOM 2237 N N . ILE B 1 121 ? -6.238 -15.711 10.664 1 93.69 121 ILE B N 1
ATOM 2238 C CA . ILE B 1 121 ? -7.215 -14.625 10.766 1 93.69 121 ILE B CA 1
ATOM 2239 C C . ILE B 1 121 ? -7.477 -14.305 12.234 1 93.69 121 ILE B C 1
ATOM 2241 O O . ILE B 1 121 ? -7.66 -13.141 12.602 1 93.69 121 ILE B O 1
ATOM 2245 N N . THR B 1 122 ? -7.449 -15.344 13.062 1 93.12 122 THR B N 1
ATOM 2246 C CA . THR B 1 122 ? -7.613 -15.133 14.492 1 93.12 122 THR B CA 1
ATOM 2247 C C . THR B 1 122 ? -6.48 -14.266 15.047 1 93.12 122 THR B C 1
ATOM 2249 O O . THR B 1 122 ? -6.719 -13.359 15.844 1 93.12 122 THR B O 1
ATOM 2252 N N . ALA B 1 123 ? -5.293 -14.531 14.594 1 89.81 123 ALA B N 1
ATOM 2253 C CA . ALA B 1 123 ? -4.152 -13.711 14.984 1 89.81 123 ALA B CA 1
ATOM 2254 C C . ALA B 1 123 ? -4.34 -12.266 14.531 1 89.81 123 ALA B C 1
ATOM 2256 O O . ALA B 1 123 ? -4.047 -11.328 15.281 1 89.81 123 ALA B O 1
ATOM 2257 N N . ASP B 1 124 ? -4.848 -12.086 13.336 1 87 124 ASP B N 1
ATOM 2258 C CA . ASP B 1 124 ? -5.117 -10.75 12.797 1 87 124 ASP B CA 1
ATOM 2259 C C . ASP B 1 124 ? -6.184 -10.031 13.617 1 87 124 ASP B C 1
ATOM 2261 O O . ASP B 1 124 ? -6.117 -8.812 13.805 1 87 124 ASP B O 1
ATOM 2265 N N . ILE B 1 125 ? -7.188 -10.758 14.031 1 84.5 125 ILE B N 1
ATOM 2266 C CA . ILE B 1 125 ? -8.258 -10.203 14.859 1 84.5 125 ILE B CA 1
ATOM 2267 C C . ILE B 1 125 ? -7.68 -9.703 16.172 1 84.5 125 ILE B C 1
ATOM 2269 O O . ILE B 1 125 ? -7.973 -8.586 16.609 1 84.5 125 ILE B O 1
ATOM 2273 N N . HIS B 1 126 ? -6.824 -10.469 16.781 1 86.5 126 HIS B N 1
ATOM 2274 C CA . HIS B 1 126 ? -6.191 -10.086 18.047 1 86.5 126 HIS B CA 1
ATOM 2275 C C . HIS B 1 126 ? -5.32 -8.844 17.875 1 86.5 126 HIS B C 1
ATOM 2277 O O . HIS B 1 126 ? -5.223 -8.023 18.781 1 86.5 126 HIS B O 1
ATOM 2283 N N . ALA B 1 127 ? -4.801 -8.664 16.688 1 79.31 127 ALA B N 1
ATOM 2284 C CA . ALA B 1 127 ? -3.947 -7.52 16.391 1 79.31 127 ALA B CA 1
ATOM 2285 C C . ALA B 1 127 ? -4.777 -6.312 15.969 1 79.31 127 ALA B C 1
ATOM 2287 O O . ALA B 1 127 ? -4.234 -5.234 15.719 1 79.31 127 ALA B O 1
ATOM 2288 N N . GLY B 1 128 ? -6.074 -6.523 15.883 1 78.75 128 GLY B N 1
ATOM 2289 C CA . GLY B 1 128 ? -6.969 -5.426 15.547 1 78.75 128 GLY B CA 1
ATOM 2290 C C . GLY B 1 128 ? -7.031 -5.141 14.055 1 78.75 128 GLY B C 1
ATOM 2291 O O . GLY B 1 128 ? -7.465 -4.066 13.641 1 78.75 128 GLY B O 1
ATOM 2292 N N . ILE B 1 129 ? -6.617 -6.039 13.18 1 77.94 129 ILE B N 1
ATOM 2293 C CA . ILE B 1 129 ? -6.504 -5.871 11.734 1 77.94 129 ILE B CA 1
ATOM 2294 C C . ILE B 1 129 ? -7.805 -6.309 11.062 1 77.94 129 ILE B C 1
ATOM 2296 O O . ILE B 1 129 ? -8.211 -5.73 10.055 1 77.94 129 ILE B O 1
ATOM 2300 N N . ARG B 1 130 ? -8.43 -7.355 11.672 1 85.12 130 ARG B N 1
ATOM 2301 C CA . ARG B 1 130 ? -9.625 -7.945 11.086 1 85.12 130 ARG B CA 1
ATOM 2302 C C . ARG B 1 130 ? -10.719 -8.125 12.141 1 85.12 130 ARG B C 1
ATOM 2304 O O . ARG B 1 130 ? -10.453 -8.016 13.336 1 85.12 130 ARG B O 1
ATOM 2311 N N . THR B 1 131 ? -11.906 -8.289 11.547 1 85.62 131 THR B N 1
ATOM 2312 C CA . THR B 1 131 ? -13.031 -8.641 12.406 1 85.62 131 THR B CA 1
ATOM 2313 C C . THR B 1 131 ? -13.414 -10.109 12.227 1 85.62 131 THR B C 1
ATOM 2315 O O . THR B 1 131 ? -12.984 -10.75 11.266 1 85.62 131 THR B O 1
ATOM 2318 N N . ALA B 1 132 ? -14.211 -10.609 13.164 1 85.56 132 ALA B N 1
ATOM 2319 C CA . ALA B 1 132 ? -14.508 -12.039 13.266 1 85.56 132 ALA B CA 1
ATOM 2320 C C . ALA B 1 132 ? -15.234 -12.531 12.016 1 85.56 132 ALA B C 1
ATOM 2322 O O . ALA B 1 132 ? -15.125 -13.703 11.648 1 85.56 132 ALA B O 1
ATOM 2323 N N . ASP B 1 133 ? -15.906 -11.742 11.391 1 89.88 133 ASP B N 1
ATOM 2324 C CA . ASP B 1 133 ? -16.703 -12.125 10.219 1 89.88 133 ASP B CA 1
ATOM 2325 C C . ASP B 1 133 ? -15.789 -12.484 9.039 1 89.88 133 ASP B C 1
ATOM 2327 O O . ASP B 1 133 ? -16.25 -13.047 8.047 1 89.88 133 ASP B O 1
ATOM 2331 N N . ALA B 1 134 ? -14.531 -12.266 9.195 1 89.69 134 ALA B N 1
ATOM 2332 C CA . ALA B 1 134 ? -13.562 -12.547 8.133 1 89.69 134 ALA B CA 1
ATOM 2333 C C . ALA B 1 134 ? -13.344 -14.047 7.969 1 89.69 134 ALA B C 1
ATOM 2335 O O . ALA B 1 134 ? -13.062 -14.516 6.863 1 89.69 134 ALA B O 1
ATOM 2336 N N . ILE B 1 135 ? -13.5 -14.812 8.961 1 92.94 135 ILE B N 1
ATOM 2337 C CA . ILE B 1 135 ? -13.148 -16.219 8.953 1 92.94 135 ILE B CA 1
ATOM 2338 C C . ILE B 1 135 ? -14.086 -16.984 8.016 1 92.94 135 ILE B C 1
ATOM 2340 O O . ILE B 1 135 ? -13.641 -17.578 7.027 1 92.94 135 ILE B O 1
ATOM 2344 N N . PRO B 1 136 ? -15.43 -17 8.266 1 93.12 136 PRO B N 1
ATOM 2345 C CA . PRO B 1 136 ? -16.297 -17.75 7.348 1 93.12 136 PRO B CA 1
ATOM 2346 C C . PRO B 1 136 ? -16.203 -17.25 5.91 1 93.12 136 PRO B C 1
ATOM 2348 O O . PRO B 1 136 ? -16.297 -18.031 4.969 1 93.12 136 PRO B O 1
ATOM 2351 N N . LYS B 1 137 ? -15.984 -16.016 5.699 1 93.44 137 LYS B N 1
ATOM 2352 C CA . LYS B 1 137 ? -15.836 -15.453 4.355 1 93.44 137 LYS B CA 1
ATOM 2353 C C . LYS B 1 137 ? -14.602 -16.016 3.658 1 93.44 137 LYS B C 1
ATOM 2355 O O . LYS B 1 137 ? -14.656 -16.359 2.475 1 93.44 137 LYS B O 1
ATOM 2360 N N . ALA B 1 138 ? -13.484 -16.062 4.402 1 94.38 138 ALA B N 1
ATOM 2361 C CA . ALA B 1 138 ? -12.234 -16.594 3.85 1 94.38 138 ALA B CA 1
ATOM 2362 C C . ALA B 1 138 ? -12.367 -18.062 3.494 1 94.38 138 ALA B C 1
ATOM 2364 O O . ALA B 1 138 ? -11.969 -18.484 2.406 1 94.38 138 ALA B O 1
ATOM 2365 N N . ILE B 1 139 ? -13.016 -18.797 4.332 1 95.19 139 ILE B N 1
ATOM 2366 C CA . ILE B 1 139 ? -13.164 -20.234 4.125 1 95.19 139 ILE B CA 1
ATOM 2367 C C . ILE B 1 139 ? -14.062 -20.5 2.92 1 95.19 139 ILE B C 1
ATOM 2369 O O . ILE B 1 139 ? -13.781 -21.375 2.111 1 95.19 139 ILE B O 1
ATOM 2373 N N . ALA B 1 140 ? -15.07 -19.734 2.795 1 94.88 140 ALA B N 1
ATOM 2374 C CA . ALA B 1 140 ? -16.031 -19.906 1.708 1 94.88 140 ALA B CA 1
ATOM 2375 C C . ALA B 1 140 ? -15.383 -19.625 0.356 1 94.88 140 ALA B C 1
ATOM 2377 O O . ALA B 1 140 ? -15.852 -20.109 -0.677 1 94.88 140 ALA B O 1
ATOM 2378 N N . ARG B 1 141 ? -14.312 -18.906 0.335 1 94.81 141 ARG B N 1
ATOM 2379 C CA . ARG B 1 141 ? -13.68 -18.5 -0.911 1 94.81 141 ARG B CA 1
ATOM 2380 C C . ARG B 1 141 ? -12.656 -19.531 -1.368 1 94.81 141 ARG B C 1
ATOM 2382 O O . ARG B 1 141 ? -12.258 -19.547 -2.535 1 94.81 141 ARG B O 1
ATOM 2389 N N . LEU B 1 142 ? -12.234 -20.375 -0.499 1 95 142 LEU B N 1
ATOM 2390 C CA . LEU B 1 142 ? -11.156 -21.328 -0.779 1 95 142 LEU B CA 1
ATOM 2391 C C . LEU B 1 142 ? -11.477 -22.156 -2.012 1 95 142 LEU B C 1
ATOM 2393 O O . LEU B 1 142 ? -10.664 -22.266 -2.93 1 95 142 LEU B O 1
ATOM 2397 N N . PRO B 1 143 ? -12.695 -22.656 -2.109 1 94.81 143 PRO B N 1
ATOM 2398 C CA . PRO B 1 143 ? -12.992 -23.547 -3.244 1 94.81 143 PRO B CA 1
ATOM 2399 C C . PRO B 1 143 ? -13.023 -22.797 -4.574 1 94.81 143 PRO B C 1
ATOM 2401 O O . PRO B 1 143 ? -12.891 -23.406 -5.637 1 94.81 143 PRO B O 1
ATOM 2404 N N . LYS B 1 144 ? -13.219 -21.5 -4.531 1 97.06 144 LYS B N 1
ATOM 2405 C CA . LYS B 1 144 ? -13.289 -20.719 -5.766 1 97.06 144 LYS B CA 1
ATOM 2406 C C . LYS B 1 144 ? -11.961 -20.75 -6.508 1 97.06 144 LYS B C 1
ATOM 2408 O O . LYS B 1 144 ? -11.93 -20.641 -7.738 1 97.06 144 LYS B O 1
ATOM 2413 N N . TYR B 1 145 ? -10.891 -20.906 -5.789 1 97.38 145 TYR B N 1
ATOM 2414 C CA . TYR B 1 145 ? -9.57 -20.859 -6.395 1 97.38 145 TYR B CA 1
ATOM 2415 C C . TYR B 1 145 ? -9.297 -22.125 -7.207 1 97.38 145 TYR B C 1
ATOM 2417 O O . TYR B 1 145 ? -8.375 -22.141 -8.031 1 97.38 145 TYR B O 1
ATOM 2425 N N . THR B 1 146 ? -10.094 -23.109 -7.027 1 95.81 146 THR B N 1
ATOM 2426 C CA . THR B 1 146 ? -9.898 -24.344 -7.785 1 95.81 146 THR B CA 1
ATOM 2427 C C . THR B 1 146 ? -10.188 -24.125 -9.266 1 95.81 146 THR B C 1
ATOM 2429 O O . THR B 1 146 ? -9.672 -24.844 -10.117 1 95.81 146 THR B O 1
ATOM 2432 N N . THR B 1 147 ? -10.945 -23.094 -9.594 1 96 147 THR B N 1
ATOM 2433 C CA . THR B 1 147 ? -11.359 -22.875 -10.977 1 96 147 THR B CA 1
ATOM 2434 C C . THR B 1 147 ? -10.516 -21.797 -11.633 1 96 147 THR B C 1
ATOM 2436 O O . THR B 1 147 ? -10.688 -21.5 -12.82 1 96 147 THR B O 1
ATOM 2439 N N . VAL B 1 148 ? -9.688 -21.188 -10.883 1 97.44 148 VAL B N 1
ATOM 2440 C CA . VAL B 1 148 ? -8.805 -20.156 -11.406 1 97.44 148 VAL B CA 1
ATOM 2441 C C . VAL B 1 148 ? -7.617 -20.797 -12.117 1 97.44 148 VAL B C 1
ATOM 2443 O O . VAL B 1 148 ? -7.074 -21.797 -11.648 1 97.44 148 VAL B O 1
ATOM 2446 N N . ASN B 1 149 ? -7.211 -20.234 -13.336 1 97.81 149 ASN B N 1
ATOM 2447 C CA . ASN B 1 149 ? -6.062 -20.75 -14.07 1 97.81 149 ASN B CA 1
ATOM 2448 C C . ASN B 1 149 ? -4.746 -20.328 -13.43 1 97.81 149 ASN B C 1
ATOM 2450 O O . ASN B 1 149 ? -4.09 -19.391 -13.898 1 97.81 149 ASN B O 1
ATOM 2454 N N . SER B 1 150 ? -4.277 -20.984 -12.406 1 98.19 150 SER B N 1
ATOM 2455 C CA . SER B 1 150 ? -3.076 -20.703 -11.625 1 98.19 150 SER B CA 1
ATOM 2456 C C . SER B 1 150 ? -2.436 -21.984 -11.102 1 98.19 150 SER B C 1
ATOM 2458 O O . SER B 1 150 ? -3.07 -23.047 -11.094 1 98.19 150 SER B O 1
ATOM 2460 N N . THR B 1 151 ? -1.185 -21.922 -10.836 1 98.31 151 THR B N 1
ATOM 2461 C CA . THR B 1 151 ? -0.547 -22.969 -10.047 1 98.31 151 THR B CA 1
ATOM 2462 C C . THR B 1 151 ? -1.057 -22.953 -8.609 1 98.31 151 THR B C 1
ATOM 2464 O O . THR B 1 151 ? -0.938 -21.938 -7.914 1 98.31 151 THR B O 1
ATOM 2467 N N . LYS B 1 152 ? -1.643 -24.078 -8.219 1 98.25 152 LYS B N 1
ATOM 2468 C CA . LYS B 1 152 ? -2.123 -24.188 -6.84 1 98.25 152 LYS B CA 1
ATOM 2469 C C . LYS B 1 152 ? -1.011 -24.641 -5.902 1 98.25 152 LYS B C 1
ATOM 2471 O O . LYS B 1 152 ? -0.383 -25.672 -6.129 1 98.25 152 LYS B O 1
ATOM 2476 N N . LEU B 1 153 ? -0.76 -23.859 -4.879 1 98.31 153 LEU B N 1
ATOM 2477 C CA . LEU B 1 153 ? 0.248 -24.234 -3.895 1 98.31 153 LEU B CA 1
ATOM 2478 C C . LEU B 1 153 ? -0.392 -24.5 -2.535 1 98.31 153 LEU B C 1
ATOM 2480 O O . LEU B 1 153 ? -0.967 -23.594 -1.927 1 98.31 153 LEU B O 1
ATOM 2484 N N . ASP B 1 154 ? -0.333 -25.734 -2.08 1 98.19 154 ASP B N 1
ATOM 2485 C CA . ASP B 1 154 ? -0.724 -26.047 -0.708 1 98.19 154 ASP B CA 1
ATOM 2486 C C . ASP B 1 154 ? 0.283 -25.469 0.289 1 98.19 154 ASP B C 1
ATOM 2488 O O . ASP B 1 154 ? 1.389 -26 0.432 1 98.19 154 ASP B O 1
ATOM 2492 N N . THR B 1 155 ? -0.104 -24.438 0.984 1 98.25 155 THR B N 1
ATOM 2493 C CA . THR B 1 155 ? 0.831 -23.734 1.858 1 98.25 155 THR B CA 1
ATOM 2494 C C . THR B 1 155 ? 0.543 -24.047 3.322 1 98.25 155 THR B C 1
ATOM 2496 O O . THR B 1 155 ? 0.98 -23.328 4.219 1 98.25 155 THR B O 1
ATOM 2499 N N . THR B 1 156 ? -0.197 -25.062 3.633 1 98.06 156 THR B N 1
ATOM 2500 C CA . THR B 1 156 ? -0.662 -25.422 4.973 1 98.06 156 THR B CA 1
ATOM 2501 C C . THR B 1 156 ? 0.514 -25.547 5.934 1 98.06 156 THR B C 1
ATOM 2503 O O . THR B 1 156 ? 0.473 -25.016 7.047 1 98.06 156 THR B O 1
ATOM 2506 N N . ALA B 1 157 ? 1.521 -26.188 5.539 1 97.69 157 ALA B N 1
ATOM 2507 C CA . ALA B 1 157 ? 2.623 -26.484 6.449 1 97.69 157 ALA B CA 1
ATOM 2508 C C . ALA B 1 157 ? 3.83 -25.594 6.156 1 97.69 157 ALA B C 1
ATOM 2510 O O . ALA B 1 157 ? 4.938 -25.875 6.621 1 97.69 157 ALA B O 1
ATOM 2511 N N . LEU B 1 158 ? 3.66 -24.594 5.379 1 97.69 158 LEU B N 1
ATOM 2512 C CA . LEU B 1 158 ? 4.77 -23.766 4.941 1 97.69 158 LEU B CA 1
ATOM 2513 C C . LEU B 1 158 ? 4.719 -22.391 5.613 1 97.69 158 LEU B C 1
ATOM 2515 O O . LEU B 1 158 ? 3.641 -21.828 5.801 1 97.69 158 LEU B O 1
ATOM 2519 N N . VAL B 1 159 ? 5.84 -21.891 5.945 1 96.94 159 VAL B N 1
ATOM 2520 C CA . VAL B 1 159 ? 5.941 -20.5 6.344 1 96.94 159 VAL B CA 1
ATOM 2521 C C . VAL B 1 159 ? 6.133 -19.625 5.105 1 96.94 159 VAL B C 1
ATOM 2523 O O . VAL B 1 159 ? 6.504 -20.109 4.039 1 96.94 159 VAL B O 1
ATOM 2526 N N . PRO B 1 160 ? 5.961 -18.375 5.199 1 97.75 160 PRO B N 1
ATOM 2527 C CA . PRO B 1 160 ? 6.023 -17.484 4.039 1 97.75 160 PRO B CA 1
ATOM 2528 C C . PRO B 1 160 ? 7.344 -17.594 3.281 1 97.75 160 PRO B C 1
ATOM 2530 O O . PRO B 1 160 ? 7.355 -17.609 2.049 1 97.75 160 PRO B O 1
ATOM 2533 N N . ALA B 1 161 ? 8.438 -17.656 3.971 1 97.81 161 ALA B N 1
ATOM 2534 C CA . ALA B 1 161 ? 9.75 -17.719 3.336 1 97.81 161 ALA B CA 1
ATOM 2535 C C . ALA B 1 161 ? 9.883 -18.969 2.475 1 97.81 161 ALA B C 1
ATOM 2537 O O . ALA B 1 161 ? 10.445 -18.922 1.378 1 97.81 161 ALA B O 1
ATOM 2538 N N . GLN B 1 162 ? 9.359 -20.078 2.936 1 98.44 162 GLN B N 1
ATOM 2539 C CA . GLN B 1 162 ? 9.398 -21.328 2.182 1 98.44 162 GLN B CA 1
ATOM 2540 C C . GLN B 1 162 ? 8.508 -21.25 0.942 1 98.44 162 GLN B C 1
ATOM 2542 O O . GLN B 1 162 ? 8.898 -21.703 -0.137 1 98.44 162 GLN B O 1
ATOM 2547 N N . THR B 1 163 ? 7.32 -20.719 1.128 1 98.62 163 THR B N 1
ATOM 2548 C CA . THR B 1 163 ? 6.41 -20.531 0.005 1 98.62 163 THR B CA 1
ATOM 2549 C C . THR B 1 163 ? 7.039 -19.656 -1.065 1 98.62 163 THR B C 1
ATOM 2551 O O . THR B 1 163 ? 6.984 -19.969 -2.254 1 98.62 163 THR B O 1
ATOM 2554 N N . ALA B 1 164 ? 7.645 -18.547 -0.657 1 98.69 164 ALA B N 1
ATOM 2555 C CA . ALA B 1 164 ? 8.32 -17.625 -1.577 1 98.69 164 ALA B CA 1
ATOM 2556 C C . ALA B 1 164 ? 9.422 -18.344 -2.35 1 98.69 164 ALA B C 1
ATOM 2558 O O . ALA B 1 164 ? 9.594 -18.125 -3.549 1 98.69 164 ALA B O 1
ATOM 2559 N N . ALA B 1 165 ? 10.172 -19.156 -1.646 1 98.31 165 ALA B N 1
ATOM 2560 C CA . ALA B 1 165 ? 11.234 -19.922 -2.293 1 98.31 165 ALA B CA 1
ATOM 2561 C C . ALA B 1 165 ? 10.672 -20.812 -3.391 1 98.31 165 ALA B C 1
ATOM 2563 O O . ALA B 1 165 ? 11.25 -20.922 -4.473 1 98.31 165 ALA B O 1
ATOM 2564 N N . MET B 1 166 ? 9.562 -21.469 -3.131 1 98.31 166 MET B N 1
ATOM 2565 C CA . MET B 1 166 ? 8.93 -22.312 -4.125 1 98.31 166 MET B CA 1
ATOM 2566 C C . MET B 1 166 ? 8.469 -2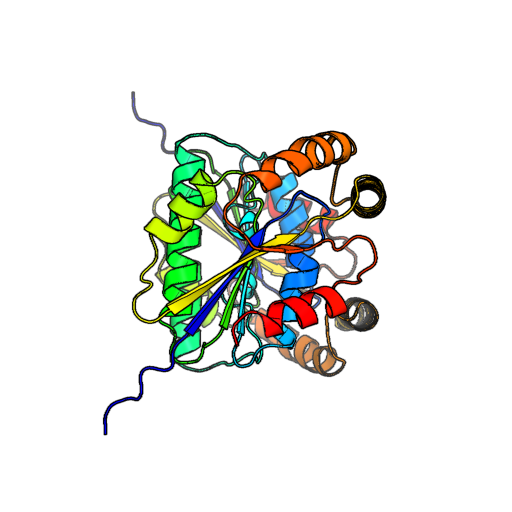1.5 -5.332 1 98.31 166 MET B C 1
ATOM 2568 O O . MET B 1 166 ? 8.688 -21.906 -6.477 1 98.31 166 MET B O 1
ATOM 2572 N N . ILE B 1 167 ? 7.898 -20.375 -5.082 1 98.62 167 ILE B N 1
ATOM 2573 C CA . ILE B 1 167 ? 7.363 -19.547 -6.152 1 98.62 167 ILE B CA 1
ATOM 2574 C C . ILE B 1 167 ? 8.508 -19.016 -7.012 1 98.62 167 ILE B C 1
ATOM 2576 O O . ILE B 1 167 ? 8.391 -18.938 -8.234 1 98.62 167 ILE B O 1
ATOM 2580 N N . SER B 1 168 ? 9.609 -18.609 -6.379 1 97.94 168 SER B N 1
ATOM 2581 C CA . SER B 1 168 ? 10.742 -18.016 -7.094 1 97.94 168 SER B CA 1
ATOM 2582 C C . SER B 1 168 ? 11.312 -19 -8.117 1 97.94 168 SER B C 1
ATOM 2584 O O . SER B 1 168 ? 11.977 -18.578 -9.07 1 97.94 168 SER B O 1
ATOM 2586 N N . LYS B 1 169 ? 11.008 -20.266 -7.973 1 96.75 169 LYS B N 1
ATOM 2587 C CA . LYS B 1 169 ? 11.539 -21.297 -8.859 1 96.75 169 LYS B CA 1
ATOM 2588 C C . LYS B 1 169 ? 10.602 -21.547 -10.047 1 96.75 169 LYS B C 1
ATOM 2590 O O . LYS B 1 169 ? 10.953 -22.25 -10.984 1 96.75 169 LYS B O 1
ATOM 2595 N N . LEU B 1 170 ? 9.422 -21 -9.953 1 94.94 170 LEU B N 1
ATOM 2596 C CA . LEU B 1 170 ? 8.43 -21.234 -10.992 1 94.94 170 LEU B CA 1
ATOM 2597 C C . LEU B 1 170 ? 8.766 -20.453 -12.258 1 94.94 170 LEU B C 1
ATOM 2599 O O . LEU B 1 170 ? 8.25 -20.75 -13.336 1 94.94 170 LEU B O 1
ATOM 2603 N N . SER B 1 171 ? 9.484 -19.281 -12.258 1 83.81 171 SER B N 1
ATOM 2604 C CA . SER B 1 171 ? 9.797 -18.453 -13.414 1 83.81 171 SER B CA 1
ATOM 2605 C C . SER B 1 171 ? 10.938 -19.031 -14.234 1 83.81 171 SER B C 1
ATOM 2607 O O . SER B 1 171 ? 11.234 -18.562 -15.336 1 83.81 171 SER B O 1
ATOM 2609 N N . HIS B 1 172 ? 11.617 -20.031 -13.742 1 70.81 172 HIS B N 1
ATOM 2610 C CA . HIS B 1 172 ? 12.719 -20.656 -14.461 1 70.81 172 HIS B CA 1
ATOM 2611 C C . HIS B 1 172 ? 12.281 -21.969 -15.109 1 70.81 172 HIS B C 1
ATOM 2613 O O . HIS B 1 172 ? 11.367 -22.641 -14.609 1 70.81 172 HIS B O 1
#

InterPro domains:
  IPR027417 P-loop containing nucleoside triphosphate hydrolase [G3DSA:3.40.50.300] (5-172)
  IPR027417 P-loop containing nucleoside triphosphate hydrolase [SSF52540] (9-163)

Foldseek 3Di:
DPPPPQQAEEEEEAAFPQLCQVVLLVLLQVVDAQEDEDELCVQDVDPPDDDDPVVVVSSLVSLLVVVQCQVPDPSHRYYYYYYHDLAQVVVCSNVVSHDCVSYHYAYEYRQEDLVSSQVSVVVCVVVVNDDPVRSVVRNVSRVSNVPHPHHYDHCHPPDSNRVSVVSNVVVD/DPPPPQQAEEEEEAAFPQLCQVVLLVLLQVVDAQEDEDELCVQDVDPPDDDDPVVVVSSLVSLLVVVQCQVPDPSHRYYYYYYHDLAQVVVCSNVVSHDCVSYHYAYEYRQEDLVSSQVSVVVCVVVVNDDPVRSVVRNVSRVSNVPHPHHYDHCHPPDSNRVSVVSNVVVD